Protein AF-A0A5N6V7L6-F1 (afdb_monomer)

Secondary structure (DSSP, 8-state):
----------------------------PPP------S---------------------HHHHHHHHHHHHHHHHHHHHHHHHHHHHHHHHHHHHHHHHHHHHHHHHHHHHS-HHHHHHHHHHHHHHHHHHHHHHHHHHHHHHHHHHHHHHHHHT-SSHHHHHHHHHHHHHHHHHHHHHHHHHHHHHHHHHHHHHHTSSS---HHHHHHHIIIII-B-TTSSB----HHHHHHHHHHHHHTTT----------HHHHHHHHHHHHHHHTTSS--STT---------------------PPP--------

Radius of gyration: 31.48 Å; Cα contacts (8 Å, |Δi|>4): 171; chains: 1; bounding box: 86×73×89 Å

Nearest PDB structures (foldseek):
  8etj-assembly1_b  TM=6.292E-01  e=5.477E+00  Schizosaccharomyces pombe
  7oh3-assembly1_b  TM=4.833E-01  e=2.436E+00  Saccharomyces cerevisiae S288C
  7ohq-assembly1_b  TM=4.813E-01  e=2.322E+00  Saccharomyces cerevisiae S288C
  7jh5-assembly1_A  TM=3.327E-01  e=9.848E-01  synthetic construct
  8e2i-assembly1_F  TM=2.982E-01  e=8.019E+00  Homo sapiens

Organism: Aspergillus tamarii (NCBI:txid41984)

Foldseek 3Di:
DDDDDDDDDDDDDDDDDDDDDDDDDDDDDDDPDDDPDPDDDDDDDDDDDDDDDDDDDPPPPVVQVVVLVVLLVVLLVVLVVVLVVLVLLLVLQVVLQVLLLVLQLVLLVVQDDPVLSVQLSVLLVVLLVVLNVLSVVLSVVLNVLSVVLNVCSVPPPHSVSNVVSVVVSVVVNVVSQVVSLVVNVVSLVVSVVSNVVRPDDQDPVQSQVSCCRNRCAHPSRDHNSDDVVQVVLSVCQVPPVVVDDDDNDDDDHSSVVVVLVVVVVVVVVVNDDRPPPDDDDDDDDDDDDDDDDDDPDDDDDDPPPDDDD

Mean predicted aligned error: 18.09 Å

pLDDT: mean 70.69, std 25.92, range [28.02, 98.69]

Solvent-accessible surface area (backbone atoms only — not comparable to full-atom values): 19608 Å² total; per-residue (Å²): 141,88,79,89,84,87,82,88,89,82,85,88,87,85,86,86,90,78,91,87,85,91,80,88,87,83,79,82,85,80,77,93,83,76,77,84,70,91,76,78,84,84,88,80,84,91,87,90,83,88,84,88,78,97,68,88,76,81,58,69,62,58,58,53,49,52,50,37,52,51,52,42,51,54,50,48,52,50,46,54,48,50,50,50,50,54,49,51,53,51,53,50,25,51,54,40,18,65,52,25,46,55,49,52,45,58,47,33,54,71,76,35,61,63,71,57,21,50,50,50,44,52,47,50,51,58,41,46,56,54,47,51,52,52,51,53,52,50,50,51,53,50,47,53,50,45,54,53,45,47,56,49,43,75,69,45,93,45,57,68,52,38,52,52,53,51,54,53,47,52,53,54,49,51,53,50,50,54,52,49,23,55,52,42,43,54,46,50,50,58,36,47,59,58,49,68,72,39,103,62,82,75,51,72,65,42,49,43,50,44,33,38,40,35,59,13,17,41,92,74,41,47,85,34,92,74,51,74,68,56,51,55,52,55,71,49,49,78,64,64,54,79,78,59,85,82,72,90,76,75,87,57,37,82,72,50,42,57,55,51,48,56,48,49,56,40,28,74,68,72,75,49,84,73,88,80,81,85,77,89,80,90,82,90,81,85,84,81,88,79,88,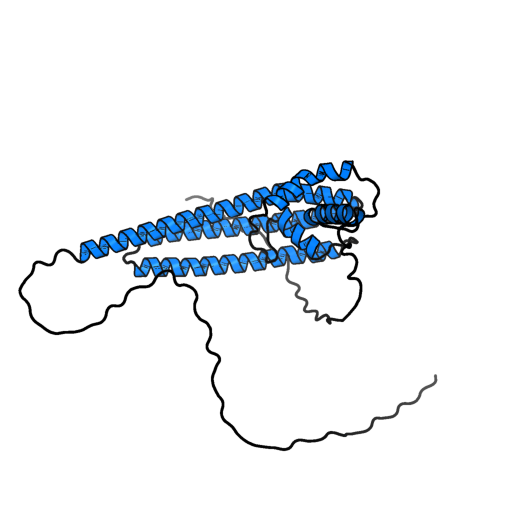76,94,72,85,93,78,86,74,84,83,78,82,85,81,81,76,90,132

Structure (mmCIF, N/CA/C/O backbone):
data_AF-A0A5N6V7L6-F1
#
_entry.id   AF-A0A5N6V7L6-F1
#
loop_
_atom_site.group_PDB
_atom_site.id
_atom_site.type_symbol
_atom_site.label_atom_id
_atom_site.label_alt_id
_atom_site.label_comp_id
_atom_site.label_asym_id
_atom_site.label_entity_id
_atom_site.label_seq_id
_atom_site.pdbx_PDB_ins_code
_atom_site.Cartn_x
_atom_site.Cartn_y
_atom_site.Cartn_z
_atom_site.occupancy
_atom_site.B_iso_or_equiv
_atom_site.auth_seq_id
_atom_site.auth_comp_id
_atom_site.auth_asym_id
_atom_site.auth_atom_id
_atom_site.pdbx_PDB_model_num
ATOM 1 N N . MET A 1 1 ? -44.966 -46.808 26.874 1.00 41.31 1 MET A N 1
ATOM 2 C CA . MET A 1 1 ? -45.734 -47.634 25.922 1.00 41.31 1 MET A CA 1
ATOM 3 C C . MET A 1 1 ? -46.872 -46.798 25.370 1.00 41.31 1 MET A C 1
ATOM 5 O O . MET A 1 1 ? -47.754 -46.461 26.141 1.00 41.31 1 MET A O 1
ATOM 9 N N . LEU A 1 2 ? -46.799 -46.426 24.092 1.00 38.59 2 LEU A N 1
ATOM 10 C CA . LEU A 1 2 ? -47.911 -46.356 23.134 1.00 38.59 2 LEU A CA 1
ATOM 11 C C . LEU A 1 2 ? -47.308 -45.927 21.789 1.00 38.59 2 LEU A C 1
ATOM 13 O O . LEU A 1 2 ? -46.578 -44.945 21.697 1.00 38.59 2 LEU A O 1
ATOM 17 N N . GLN A 1 3 ? -47.517 -46.791 20.806 1.00 35.81 3 GLN A N 1
ATOM 18 C CA . GLN A 1 3 ? -46.938 -46.823 19.467 1.00 35.81 3 GLN A CA 1
ATOM 19 C C . GLN A 1 3 ? -48.024 -46.407 18.455 1.00 35.81 3 GLN A C 1
ATOM 21 O O . GLN A 1 3 ? -49.187 -46.303 18.837 1.00 35.81 3 GLN A O 1
ATOM 26 N N . THR A 1 4 ? -47.641 -46.298 17.174 1.00 39.38 4 THR A N 1
ATOM 27 C CA . THR A 1 4 ? -48.464 -46.163 15.940 1.00 39.38 4 THR A CA 1
ATOM 28 C C . THR A 1 4 ? -49.020 -44.755 15.633 1.00 39.38 4 THR A C 1
ATOM 30 O O . THR A 1 4 ? -49.472 -44.075 16.537 1.00 39.38 4 THR A O 1
ATOM 33 N N . GLN A 1 5 ? -49.005 -44.218 14.400 1.00 37.06 5 GLN A N 1
ATOM 34 C CA . GLN A 1 5 ? -48.876 -44.804 13.052 1.00 37.06 5 GLN A CA 1
ATOM 35 C C . GLN A 1 5 ? -48.532 -43.714 11.994 1.00 37.06 5 GLN A C 1
ATOM 37 O O . GLN A 1 5 ? -48.961 -42.572 12.128 1.00 37.06 5 GLN A O 1
ATOM 42 N N . LEU A 1 6 ? -47.799 -44.095 10.936 1.00 38.88 6 LEU A N 1
ATOM 43 C CA . LEU A 1 6 ? -47.665 -43.397 9.636 1.00 38.88 6 LEU A CA 1
ATOM 44 C C . LEU A 1 6 ? -48.867 -43.717 8.720 1.00 38.88 6 LEU A C 1
ATOM 46 O O . LEU A 1 6 ? -49.462 -44.785 8.879 1.00 38.88 6 LEU A O 1
ATOM 50 N N . PRO A 1 7 ? -49.174 -42.858 7.725 1.00 48.94 7 PRO A N 1
ATOM 51 C CA . PRO A 1 7 ? -49.106 -43.271 6.304 1.00 48.94 7 PRO A CA 1
ATOM 52 C C . PRO A 1 7 ? -48.575 -42.143 5.372 1.00 48.94 7 PRO A C 1
ATOM 54 O O . PRO A 1 7 ? -48.821 -40.969 5.610 1.00 48.94 7 PRO A O 1
ATOM 57 N N . ALA A 1 8 ? -47.636 -42.419 4.456 1.00 34.16 8 ALA A N 1
ATOM 58 C CA . ALA A 1 8 ? -47.786 -42.819 3.038 1.00 34.16 8 ALA A CA 1
ATOM 59 C C . ALA A 1 8 ? -48.090 -41.669 2.037 1.00 34.16 8 ALA A C 1
ATOM 61 O O . ALA A 1 8 ? -49.025 -40.895 2.206 1.00 34.16 8 ALA A O 1
ATOM 62 N N . ALA A 1 9 ? -47.263 -41.593 0.985 1.00 37.19 9 ALA A N 1
ATOM 63 C CA . ALA A 1 9 ? -47.236 -40.585 -0.084 1.00 37.19 9 ALA A CA 1
ATOM 64 C C . ALA A 1 9 ? -48.213 -40.864 -1.249 1.00 37.19 9 ALA A C 1
ATOM 66 O O . ALA A 1 9 ? -48.650 -42.005 -1.412 1.00 37.19 9 ALA A O 1
ATOM 67 N N . PRO A 1 10 ? -48.418 -39.878 -2.150 1.00 38.84 10 PRO A N 1
ATOM 68 C CA . PRO A 1 10 ? -48.760 -40.156 -3.546 1.00 38.84 10 PRO A CA 1
ATOM 69 C C . PRO A 1 10 ? -47.866 -39.426 -4.580 1.00 38.84 10 PRO A C 1
ATOM 71 O O . PRO A 1 10 ? -47.765 -38.206 -4.624 1.00 38.84 10 PRO A O 1
ATOM 74 N N . ILE A 1 11 ? -47.184 -40.244 -5.385 1.00 34.34 11 ILE A N 1
ATOM 75 C CA . ILE A 1 11 ? -47.100 -40.318 -6.862 1.00 34.34 11 ILE A CA 1
ATOM 76 C C . ILE A 1 11 ? -47.523 -39.095 -7.729 1.00 34.34 11 ILE A C 1
ATOM 78 O O . ILE A 1 11 ? -48.675 -38.682 -7.721 1.00 34.34 11 ILE A O 1
ATOM 82 N N . HIS A 1 12 ? -46.563 -38.672 -8.575 1.00 32.84 12 HIS A N 1
ATOM 83 C CA . HIS A 1 12 ? -46.595 -38.040 -9.917 1.00 32.84 12 HIS A CA 1
ATOM 84 C C . HIS A 1 12 ? -47.678 -37.018 -10.326 1.00 32.84 12 HIS A C 1
ATOM 86 O O . HIS A 1 12 ? -48.834 -37.366 -10.534 1.00 32.84 12 HIS A O 1
ATOM 92 N N . ALA A 1 13 ? -47.210 -35.835 -10.755 1.00 31.56 13 ALA A N 1
ATOM 93 C CA . ALA A 1 13 ? -47.684 -35.169 -11.976 1.00 31.56 13 ALA A CA 1
ATOM 94 C C . ALA A 1 13 ? -46.606 -34.205 -12.514 1.00 31.56 13 ALA A C 1
ATOM 96 O O . ALA A 1 13 ? -46.338 -33.166 -11.920 1.00 31.56 13 ALA A O 1
ATOM 97 N N . GLY A 1 14 ? -45.975 -34.559 -13.635 1.00 37.47 14 GLY A N 1
ATOM 98 C CA . GLY A 1 14 ? -45.237 -33.625 -14.491 1.00 37.47 14 GLY A CA 1
ATOM 99 C C . GLY A 1 14 ? -46.005 -33.417 -15.797 1.00 37.47 14 GLY A C 1
ATOM 100 O O . GLY A 1 14 ? -46.764 -34.302 -16.196 1.00 37.47 14 GLY A O 1
ATOM 101 N N . PRO A 1 15 ? -45.847 -32.257 -16.448 1.00 43.78 15 PRO A N 1
ATOM 102 C CA . PRO A 1 15 ? -45.830 -32.221 -17.917 1.00 43.78 15 PRO A CA 1
ATOM 103 C C . PRO A 1 15 ? -44.899 -31.108 -18.471 1.00 43.78 15 PRO A C 1
ATOM 105 O O . PRO A 1 15 ? -44.420 -30.271 -17.709 1.00 43.78 15 PRO A O 1
ATOM 108 N N . PRO A 1 16 ? -44.733 -30.971 -19.798 1.00 41.91 16 PRO A N 1
ATOM 109 C CA . PRO A 1 16 ? -44.295 -31.977 -20.764 1.00 41.91 16 PRO A CA 1
ATOM 110 C C . PRO A 1 16 ? -43.077 -31.487 -21.589 1.00 41.91 16 PRO A C 1
ATOM 112 O O . PRO A 1 16 ? -42.773 -30.298 -21.652 1.00 41.91 16 PRO A O 1
ATOM 115 N N . SER A 1 17 ? -42.412 -32.409 -22.291 1.00 34.53 17 SER A N 1
ATOM 116 C CA . SER A 1 17 ? -41.457 -32.102 -23.367 1.00 34.53 17 SER A CA 1
ATOM 117 C C . SER A 1 17 ? -42.100 -32.313 -24.744 1.00 34.53 17 SER A C 1
ATOM 119 O O . SER A 1 17 ? -42.658 -33.378 -24.994 1.00 34.53 17 SER A O 1
ATOM 121 N N . GLN A 1 18 ? -41.958 -31.328 -25.638 1.00 31.41 18 GLN A N 1
ATOM 122 C CA . GLN A 1 18 ? -41.950 -31.444 -27.110 1.00 31.41 18 GLN A CA 1
ATOM 123 C C . GLN A 1 18 ? -40.897 -30.420 -27.599 1.00 31.41 18 GLN A C 1
ATOM 125 O O . GLN A 1 18 ? -40.970 -29.262 -27.203 1.00 31.41 18 GLN A O 1
ATOM 130 N N . THR A 1 19 ? -39.724 -30.824 -28.111 1.00 30.97 19 THR A N 1
ATOM 131 C CA . THR A 1 19 ? -39.359 -31.064 -29.536 1.00 30.97 19 THR A CA 1
ATOM 132 C C . THR A 1 19 ? -39.815 -29.962 -30.499 1.00 30.97 19 THR A C 1
ATOM 134 O O . THR A 1 19 ? -40.985 -29.619 -30.459 1.00 30.97 19 THR A O 1
ATOM 137 N N . VAL A 1 20 ? -39.061 -29.411 -31.458 1.00 31.16 20 VAL A N 1
ATOM 138 C CA . VAL A 1 20 ? -37.710 -29.565 -32.052 1.00 31.16 20 VAL A CA 1
ATOM 139 C C . VAL A 1 20 ? -37.575 -28.361 -33.031 1.00 31.16 20 VAL A C 1
ATOM 141 O O . VAL A 1 20 ? -38.596 -27.915 -33.539 1.00 31.16 20 VAL A O 1
ATOM 144 N N . GLU A 1 21 ? -36.363 -27.829 -33.258 1.00 29.08 21 GLU A N 1
ATOM 145 C CA . GLU A 1 21 ? -35.797 -27.352 -34.557 1.00 29.08 21 GLU A CA 1
ATOM 146 C C . GLU A 1 21 ? -34.784 -26.188 -34.432 1.00 29.08 21 GLU A C 1
ATOM 148 O O . GLU A 1 21 ? -35.111 -25.023 -34.240 1.00 29.08 21 GLU A O 1
ATOM 153 N N . THR A 1 22 ? -33.510 -26.578 -34.534 1.00 32.53 22 THR A N 1
ATOM 154 C CA . THR A 1 22 ? -32.486 -26.127 -35.496 1.00 32.53 22 THR A CA 1
ATOM 155 C C . THR A 1 22 ? -32.443 -24.657 -35.954 1.00 32.53 22 THR A C 1
ATOM 157 O O . THR A 1 22 ? -33.201 -24.231 -36.817 1.00 32.53 22 THR A O 1
ATOM 160 N N . GLY A 1 23 ? -31.393 -23.941 -35.527 1.00 29.75 23 GLY A N 1
ATOM 161 C CA . GLY A 1 23 ? -30.891 -22.718 -36.169 1.00 29.75 23 GLY A CA 1
ATOM 162 C C . GLY A 1 23 ? -29.498 -22.332 -35.645 1.00 29.75 23 GLY A C 1
ATOM 163 O O . GLY A 1 23 ? -29.327 -22.115 -34.452 1.00 29.75 23 GLY A O 1
ATOM 164 N N . LEU A 1 24 ? -28.498 -22.307 -36.531 1.00 40.50 24 LEU A N 1
ATOM 165 C CA . LEU A 1 24 ? -27.078 -21.988 -36.286 1.00 40.50 24 LEU A CA 1
ATOM 166 C C . LEU A 1 24 ? -26.825 -20.568 -35.706 1.00 40.50 24 LEU A C 1
ATOM 168 O O . LEU A 1 24 ? -27.691 -19.700 -35.812 1.00 40.50 24 LEU A O 1
ATOM 172 N N . PRO A 1 25 ? -25.636 -20.306 -35.112 1.00 41.16 25 PRO A N 1
ATOM 173 C CA . PRO A 1 25 ? -25.397 -19.178 -34.212 1.00 41.16 25 PRO A CA 1
ATOM 174 C C . PRO A 1 25 ? -24.885 -17.923 -34.939 1.00 41.16 25 PRO A C 1
ATOM 176 O O . PRO A 1 25 ? -24.146 -18.049 -35.918 1.00 41.16 25 PRO A O 1
ATOM 179 N N . PRO A 1 26 ? -25.116 -16.713 -34.397 1.00 37.62 26 PRO A N 1
ATOM 180 C CA . PRO A 1 26 ? -24.290 -15.566 -34.724 1.00 37.62 26 PRO A CA 1
ATOM 181 C C . PRO A 1 26 ? -23.380 -15.162 -33.554 1.00 37.62 26 PRO A C 1
ATOM 183 O O . PRO A 1 26 ? -23.816 -14.886 -32.443 1.00 37.62 26 PRO A O 1
ATOM 186 N N . ALA A 1 27 ? -22.092 -15.112 -33.889 1.00 33.97 27 ALA A N 1
ATOM 187 C CA . ALA A 1 27 ? -21.121 -14.087 -33.515 1.00 33.97 27 ALA A CA 1
ATOM 188 C C . ALA A 1 27 ? -20.892 -13.751 -32.023 1.00 33.97 27 ALA A C 1
ATOM 190 O O . ALA A 1 27 ? -21.599 -12.988 -31.373 1.00 33.97 27 ALA A O 1
ATOM 191 N N . LYS A 1 28 ? -19.745 -14.260 -31.569 1.00 36.12 28 LYS A N 1
ATOM 192 C CA . LYS A 1 28 ? -18.857 -13.803 -30.491 1.00 36.12 28 LYS A CA 1
ATOM 193 C C . LYS A 1 28 ? -18.879 -12.268 -30.272 1.00 36.12 28 LYS A C 1
ATOM 195 O O . LYS A 1 28 ? -18.715 -11.536 -31.247 1.00 36.12 28 LYS A O 1
ATOM 200 N N . PRO A 1 29 ? -18.985 -11.771 -29.025 1.00 36.59 29 PRO A N 1
ATOM 201 C CA . PRO A 1 29 ? -18.854 -10.347 -28.734 1.00 36.59 29 PRO A CA 1
ATOM 202 C C . PRO A 1 29 ? -17.400 -9.892 -28.915 1.00 36.59 29 PRO A C 1
ATOM 204 O O . PRO A 1 29 ? -16.478 -10.407 -28.278 1.00 36.59 29 PRO A O 1
ATOM 207 N N . THR A 1 30 ? -17.205 -8.929 -29.811 1.00 36.59 30 THR A N 1
ATOM 208 C CA . THR A 1 30 ? -15.950 -8.205 -30.015 1.00 36.59 30 THR A CA 1
ATOM 209 C C . THR A 1 30 ? -15.683 -7.327 -28.792 1.00 36.59 30 THR A C 1
ATOM 211 O O . THR A 1 30 ? -16.517 -6.505 -28.417 1.00 36.59 30 THR A O 1
ATOM 214 N N . ALA A 1 31 ? -14.534 -7.526 -28.152 1.00 39.12 31 ALA A N 1
ATOM 215 C CA . ALA A 1 31 ? -14.069 -6.701 -27.045 1.00 39.12 31 ALA A CA 1
ATOM 216 C C . ALA A 1 31 ? -13.798 -5.251 -27.503 1.00 39.12 31 ALA A C 1
ATOM 218 O O . ALA A 1 31 ? -13.326 -5.056 -28.626 1.00 39.12 31 ALA A O 1
ATOM 219 N N . PRO A 1 32 ? -14.030 -4.235 -26.653 1.00 36.72 32 PRO A N 1
ATOM 220 C CA . PRO A 1 32 ? -13.445 -2.918 -26.841 1.00 36.72 32 PRO A CA 1
ATOM 221 C C . PRO A 1 32 ? -11.993 -2.965 -26.357 1.00 36.72 32 PRO A C 1
ATOM 223 O O . PRO A 1 32 ? -11.727 -2.887 -25.160 1.00 36.72 32 PRO A O 1
ATOM 226 N N . ASP A 1 33 ? -11.057 -3.119 -27.289 1.00 36.97 33 ASP A N 1
ATOM 227 C CA . ASP A 1 33 ? -9.632 -2.969 -27.008 1.00 36.97 33 ASP A CA 1
ATOM 228 C C . ASP A 1 33 ? -9.180 -1.594 -27.515 1.00 36.97 33 ASP A C 1
ATOM 230 O O . ASP A 1 33 ? -8.947 -1.377 -28.703 1.00 36.97 33 ASP A O 1
ATOM 234 N N . SER A 1 34 ? -9.127 -0.625 -26.605 1.00 47.03 34 SER A N 1
ATOM 235 C CA . SER A 1 34 ? -8.413 0.634 -26.819 1.00 47.03 34 SER A CA 1
ATOM 236 C C . SER A 1 34 ? -7.780 1.085 -25.506 1.00 47.03 34 SER A C 1
ATOM 238 O O . SER A 1 34 ? -8.059 2.166 -24.986 1.00 47.03 34 SER A O 1
ATOM 240 N N . SER A 1 35 ? -6.927 0.228 -24.941 1.00 42.19 35 SER A N 1
ATOM 241 C CA . SER A 1 35 ? -5.896 0.710 -24.029 1.00 42.19 35 SER A CA 1
ATOM 242 C C . SER A 1 35 ? -4.898 1.522 -24.855 1.00 42.19 35 SER A C 1
ATOM 244 O O . SER A 1 35 ? -4.325 1.026 -25.826 1.00 42.19 35 SER A O 1
ATOM 246 N N . HIS A 1 36 ? -4.749 2.799 -24.512 1.00 48.69 36 HIS A N 1
ATOM 247 C CA . HIS A 1 36 ? -3.793 3.714 -25.121 1.00 48.69 36 HIS A CA 1
ATOM 248 C C . HIS A 1 36 ? -2.362 3.166 -24.964 1.00 48.69 36 HIS A C 1
ATOM 250 O O . HIS A 1 36 ? -1.712 3.374 -23.942 1.00 48.69 36 HIS A O 1
ATOM 256 N N . ARG A 1 37 ? -1.858 2.464 -25.987 1.00 50.72 37 ARG A N 1
ATOM 257 C CA . ARG A 1 37 ? -0.427 2.170 -26.141 1.00 50.72 37 ARG A CA 1
ATOM 258 C C . ARG A 1 37 ? 0.309 3.479 -26.407 1.00 50.72 37 ARG A C 1
ATOM 260 O O . ARG A 1 37 ? 0.070 4.125 -27.424 1.00 50.72 37 ARG A O 1
ATOM 267 N N . PHE A 1 38 ? 1.215 3.843 -25.504 1.00 56.75 38 PHE A N 1
ATOM 268 C CA . PHE A 1 38 ? 2.057 5.039 -25.614 1.00 56.75 38 PHE A CA 1
ATOM 269 C C . PHE A 1 38 ? 3.209 4.907 -26.621 1.00 56.75 38 PHE A C 1
ATOM 271 O O . PHE A 1 38 ? 3.822 5.908 -26.971 1.00 56.75 38 PHE A O 1
ATOM 278 N N . TYR A 1 39 ? 3.471 3.705 -27.135 1.00 48.69 39 TYR A N 1
ATOM 279 C CA . TYR A 1 39 ? 4.519 3.463 -28.121 1.00 48.69 39 TYR A CA 1
ATOM 280 C C . TYR A 1 39 ? 3.893 2.907 -29.400 1.00 48.69 39 TYR A C 1
ATOM 282 O O . TYR A 1 39 ? 3.405 1.775 -29.431 1.00 48.69 39 TYR A O 1
ATOM 290 N N . ARG A 1 40 ? 3.858 3.736 -30.448 1.00 45.72 40 ARG A N 1
ATOM 291 C CA . ARG A 1 40 ? 3.423 3.357 -31.796 1.00 45.72 40 ARG A CA 1
ATOM 292 C C . ARG A 1 40 ? 4.624 3.479 -32.731 1.00 45.72 40 ARG A C 1
ATOM 294 O O . ARG A 1 40 ? 5.025 4.595 -33.044 1.00 45.72 40 ARG A O 1
ATOM 301 N N . SER A 1 41 ? 5.168 2.350 -33.177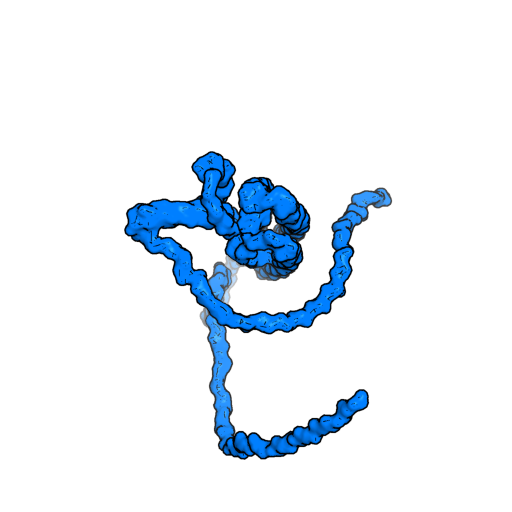 1.00 39.03 41 SER A N 1
ATOM 302 C CA . SER A 1 41 ? 6.114 2.326 -34.297 1.00 39.03 41 SER A CA 1
ATOM 303 C C . SER A 1 41 ? 5.373 2.606 -35.603 1.00 39.03 41 SER A C 1
ATOM 305 O O . SER A 1 41 ? 4.244 2.153 -35.807 1.00 39.03 41 SER A O 1
ATOM 307 N N . ILE A 1 42 ? 5.992 3.412 -36.459 1.00 50.84 42 ILE A N 1
ATOM 308 C CA . ILE A 1 42 ? 5.436 3.868 -37.729 1.00 50.84 42 ILE A CA 1
ATOM 309 C C . ILE A 1 42 ? 5.915 2.894 -38.813 1.00 50.84 42 ILE A C 1
ATOM 311 O O . ILE A 1 42 ? 7.048 2.998 -39.267 1.00 50.84 42 ILE A O 1
ATOM 315 N N . ASP A 1 43 ? 5.067 1.958 -39.239 1.00 45.47 43 ASP A N 1
ATOM 316 C CA . ASP A 1 43 ? 5.326 1.169 -40.450 1.00 45.47 43 ASP A CA 1
ATOM 317 C C . ASP A 1 43 ? 5.021 2.021 -41.689 1.00 45.47 43 ASP A C 1
ATOM 319 O O . ASP A 1 43 ? 3.894 2.494 -41.870 1.00 45.47 43 ASP A O 1
ATOM 323 N N . SER A 1 44 ? 6.022 2.212 -42.553 1.00 47.16 44 SER A N 1
ATOM 324 C CA . SER A 1 44 ? 5.873 2.862 -43.860 1.00 47.16 44 SER A CA 1
ATOM 325 C C . SER A 1 44 ? 6.112 1.867 -44.999 1.00 47.16 44 SER A C 1
ATOM 327 O O . SER A 1 44 ? 7.024 1.046 -44.975 1.00 47.16 44 SER A O 1
ATOM 329 N N . VAL A 1 45 ? 5.215 1.938 -45.978 1.00 39.62 45 VAL A N 1
ATOM 330 C CA . VAL A 1 45 ? 4.895 0.955 -47.021 1.00 39.62 45 VAL A CA 1
ATOM 331 C C . VAL A 1 45 ? 5.903 0.954 -48.185 1.00 39.62 45 VAL A C 1
ATOM 333 O O . VAL A 1 45 ? 6.355 2.004 -48.629 1.00 39.62 45 VAL A O 1
ATOM 336 N N . SER A 1 46 ? 6.184 -0.235 -48.735 1.00 42.34 46 SER A N 1
ATOM 337 C CA . SER A 1 46 ? 6.952 -0.473 -49.974 1.00 42.34 46 SER A CA 1
ATOM 338 C C . SER A 1 46 ? 6.304 0.102 -51.245 1.00 42.34 46 SER A C 1
ATOM 340 O O . SER A 1 46 ? 5.130 -0.186 -51.480 1.00 42.34 46 SER A O 1
ATOM 342 N N . ARG A 1 47 ? 7.095 0.723 -52.148 1.00 37.47 47 ARG A N 1
ATOM 343 C CA . ARG A 1 47 ? 7.111 0.399 -53.601 1.00 37.47 47 ARG A CA 1
ATOM 344 C C . ARG A 1 47 ? 8.249 1.077 -54.403 1.00 37.47 47 ARG A C 1
ATOM 346 O O . ARG A 1 47 ? 8.386 2.291 -54.331 1.00 37.47 47 ARG A O 1
ATOM 353 N N . ALA A 1 48 ? 8.865 0.271 -55.285 1.00 36.56 48 ALA A N 1
ATOM 354 C CA . ALA A 1 48 ? 9.412 0.551 -56.634 1.00 36.56 48 ALA A CA 1
ATOM 355 C C . ALA A 1 48 ? 10.933 0.344 -56.864 1.00 36.56 48 ALA A C 1
ATOM 357 O O . ALA A 1 48 ? 11.773 0.806 -56.104 1.00 36.56 48 ALA A O 1
ATOM 358 N N . ASP A 1 49 ? 11.217 -0.379 -57.956 1.00 39.31 49 ASP A N 1
ATOM 359 C CA . ASP A 1 49 ? 12.486 -0.934 -58.455 1.00 39.31 49 ASP A CA 1
ATOM 360 C C . ASP A 1 49 ? 13.453 0.066 -59.143 1.00 39.31 49 ASP A C 1
ATOM 362 O O . ASP A 1 49 ? 13.027 0.792 -60.038 1.00 39.31 49 ASP A O 1
ATOM 366 N N . SER A 1 50 ? 14.761 -0.097 -58.831 1.00 38.31 50 SER A N 1
ATOM 367 C CA . SER A 1 50 ? 16.011 0.028 -59.652 1.00 38.31 50 SER A CA 1
ATOM 368 C C . SER A 1 50 ? 16.472 1.382 -60.264 1.00 38.31 50 SER A C 1
ATOM 370 O O . SER A 1 50 ? 15.623 2.187 -60.630 1.00 38.31 50 SER A O 1
ATOM 372 N N . PRO A 1 51 ? 17.784 1.602 -60.596 1.00 50.12 51 PRO A N 1
ATOM 373 C CA . PRO A 1 51 ? 19.070 1.059 -60.095 1.00 50.12 51 PRO A CA 1
ATOM 374 C C . PRO A 1 51 ? 20.151 2.141 -59.730 1.00 50.12 51 PRO A C 1
ATOM 376 O O . PRO A 1 51 ? 20.013 3.318 -60.038 1.00 50.12 51 PRO A O 1
ATOM 379 N N . SER A 1 52 ? 21.242 1.686 -59.088 1.00 44.81 52 SER A N 1
ATOM 380 C CA . SER A 1 52 ? 22.428 2.386 -58.508 1.00 44.81 52 SER A CA 1
ATOM 381 C C . SER A 1 52 ? 23.142 3.463 -59.365 1.00 44.81 52 SER A C 1
ATOM 383 O O . SER A 1 52 ? 23.211 3.323 -60.589 1.00 44.81 52 SER A O 1
ATOM 385 N N . PRO A 1 53 ? 23.759 4.486 -58.727 1.00 46.66 53 PRO A N 1
ATOM 386 C CA . PRO A 1 53 ? 25.228 4.490 -58.624 1.00 46.66 53 PRO A CA 1
ATOM 387 C C . PRO A 1 53 ? 25.759 4.917 -57.239 1.00 46.66 53 PRO A C 1
ATOM 389 O O . PRO A 1 53 ? 25.386 5.959 -56.716 1.00 46.66 53 PRO A O 1
ATOM 392 N N . GLU A 1 54 ? 26.658 4.094 -56.692 1.00 50.25 54 GLU A N 1
ATOM 393 C CA . GLU A 1 54 ? 27.707 4.384 -55.695 1.00 50.25 54 GLU A CA 1
ATOM 394 C C . GLU A 1 54 ? 27.636 5.760 -55.003 1.00 50.25 54 GLU A C 1
ATOM 396 O O . GLU A 1 54 ? 28.345 6.701 -55.358 1.00 50.25 54 GLU A O 1
ATOM 401 N N . GLU A 1 55 ? 26.816 5.847 -53.956 1.00 41.84 55 GLU A N 1
ATOM 402 C CA . GLU A 1 55 ? 26.818 6.959 -53.011 1.00 41.84 55 GLU A CA 1
ATOM 403 C C . GLU A 1 55 ? 27.340 6.427 -51.672 1.00 41.84 55 GLU A C 1
ATOM 405 O O . GLU A 1 55 ? 26.855 5.425 -51.144 1.00 41.84 55 GLU A O 1
ATOM 410 N N . LEU A 1 56 ? 28.407 7.048 -51.169 1.00 49.78 56 LEU A N 1
ATOM 411 C CA . LEU A 1 56 ? 29.016 6.751 -49.876 1.00 49.78 56 LEU A CA 1
ATOM 412 C C . LEU A 1 56 ? 27.954 6.919 -48.782 1.00 49.78 56 LEU A C 1
ATOM 414 O O . LEU A 1 56 ? 27.688 8.039 -48.360 1.00 49.78 56 LEU A O 1
ATOM 418 N N . VAL A 1 57 ? 27.339 5.812 -48.359 1.00 50.88 57 VAL A N 1
ATOM 419 C CA . VAL A 1 57 ? 26.325 5.776 -47.297 1.00 50.88 57 VAL A CA 1
ATOM 420 C C . VAL A 1 57 ? 26.957 6.309 -46.007 1.00 50.88 57 VAL A C 1
ATOM 422 O O . VAL A 1 57 ? 27.847 5.648 -45.461 1.00 50.88 57 VAL A O 1
ATOM 425 N N . PRO A 1 58 ? 26.527 7.470 -45.486 1.00 46.91 58 PRO A N 1
ATOM 426 C CA . PRO A 1 58 ? 26.845 7.837 -44.124 1.00 46.91 58 PRO A CA 1
ATOM 427 C C . PRO A 1 58 ? 25.994 6.954 -43.203 1.00 46.91 58 PRO A C 1
ATOM 429 O O . PRO A 1 58 ? 24.770 7.002 -43.217 1.00 46.91 58 PRO A O 1
ATOM 432 N N . THR A 1 59 ? 26.676 6.056 -42.499 1.00 53.50 59 THR A N 1
ATOM 433 C CA . THR A 1 59 ? 26.376 5.606 -41.132 1.00 53.50 59 THR A CA 1
ATOM 434 C C . THR A 1 59 ? 24.901 5.525 -40.687 1.00 53.50 59 THR A C 1
ATOM 436 O O . THR A 1 59 ? 24.496 6.149 -39.713 1.00 53.50 59 THR A O 1
ATOM 439 N N . ASN A 1 60 ? 24.126 4.597 -41.267 1.00 59.41 60 ASN A N 1
ATOM 440 C CA . ASN A 1 60 ? 22.897 4.080 -40.622 1.00 59.41 60 ASN A CA 1
ATOM 441 C C . ASN A 1 60 ? 23.172 3.507 -39.209 1.00 59.41 60 ASN A C 1
ATOM 443 O O . ASN A 1 60 ? 22.276 3.414 -38.372 1.00 59.41 60 ASN A O 1
ATOM 447 N N . GLU A 1 61 ? 24.420 3.110 -38.939 1.00 61.62 61 GLU A N 1
ATOM 448 C CA . GLU A 1 61 ? 24.869 2.629 -37.631 1.00 61.62 61 GLU A CA 1
ATOM 449 C C . GLU A 1 61 ? 24.907 3.744 -36.574 1.00 61.62 61 GLU A C 1
ATOM 451 O O . GLU A 1 61 ? 24.559 3.476 -35.427 1.00 61.62 61 GLU A O 1
ATOM 456 N N . ASP A 1 62 ? 25.244 4.987 -36.943 1.00 68.50 62 ASP A N 1
ATOM 457 C CA . ASP A 1 62 ? 25.296 6.112 -35.995 1.00 68.50 62 ASP A CA 1
ATOM 458 C C . ASP A 1 62 ? 23.884 6.543 -35.570 1.00 68.50 62 ASP A C 1
ATOM 460 O O . ASP A 1 62 ? 23.640 6.786 -34.388 1.00 68.50 62 ASP A O 1
ATOM 464 N N . GLU A 1 63 ? 22.928 6.579 -36.507 1.00 71.94 63 GLU A N 1
ATOM 465 C CA . GLU A 1 63 ? 21.520 6.872 -36.195 1.00 71.94 63 GLU A CA 1
ATOM 466 C C . GLU A 1 63 ? 20.882 5.758 -35.353 1.00 71.94 63 GLU A C 1
ATOM 468 O O . GLU A 1 63 ? 20.191 6.037 -34.369 1.00 71.94 63 GLU A O 1
ATOM 473 N N . SER A 1 64 ? 21.158 4.489 -35.677 1.00 72.62 64 SER A N 1
ATOM 474 C CA . SER A 1 64 ? 20.670 3.353 -34.887 1.00 72.62 64 SER A CA 1
ATOM 475 C C . SER A 1 64 ? 21.277 3.325 -33.482 1.00 72.62 64 SER A C 1
ATOM 477 O O . SER A 1 64 ? 20.562 3.033 -32.523 1.00 72.62 64 SER A O 1
ATOM 479 N N . GLN A 1 65 ? 22.566 3.643 -33.329 1.00 74.31 65 GLN A N 1
ATOM 480 C CA . GLN A 1 65 ? 23.210 3.730 -32.016 1.00 74.31 65 GLN A CA 1
ATOM 481 C C . GLN A 1 65 ? 22.679 4.904 -31.191 1.00 74.31 65 GLN A C 1
ATOM 483 O O . GLN A 1 65 ? 22.405 4.724 -30.004 1.00 74.31 65 GLN A O 1
ATOM 488 N N . ALA A 1 66 ? 22.467 6.072 -31.806 1.00 78.88 66 ALA A N 1
ATOM 489 C CA . ALA A 1 66 ? 21.862 7.225 -31.140 1.00 78.88 66 ALA A CA 1
ATOM 490 C C . ALA A 1 66 ? 20.434 6.923 -30.648 1.00 78.88 66 ALA A C 1
ATOM 492 O O . ALA A 1 66 ? 20.081 7.269 -29.520 1.00 78.88 66 ALA A O 1
ATOM 493 N N . SER A 1 67 ? 19.644 6.202 -31.447 1.00 87.25 67 SER A N 1
ATOM 494 C CA . SER A 1 67 ? 18.292 5.774 -31.072 1.00 87.25 67 SER A CA 1
ATOM 495 C C . SER A 1 67 ? 18.301 4.804 -29.873 1.00 87.25 67 SER A C 1
ATOM 497 O O . SER A 1 67 ? 17.550 4.991 -28.904 1.00 87.25 67 SER A O 1
ATOM 499 N N . ILE A 1 68 ? 19.227 3.831 -29.857 1.00 91.81 68 ILE A N 1
ATOM 500 C CA . ILE A 1 68 ? 19.396 2.895 -28.729 1.00 91.81 68 ILE A CA 1
ATOM 501 C C . ILE A 1 68 ? 19.814 3.640 -27.454 1.00 91.81 68 ILE A C 1
ATOM 503 O O . ILE A 1 68 ? 19.286 3.366 -26.372 1.00 91.81 68 ILE A O 1
ATOM 507 N N . GLU A 1 69 ? 20.760 4.577 -27.561 1.00 92.06 69 GLU A N 1
ATOM 508 C CA . GLU A 1 69 ? 21.233 5.415 -26.452 1.00 92.06 69 GLU A CA 1
ATOM 509 C C . GLU A 1 69 ? 20.095 6.227 -25.821 1.00 92.06 69 GLU A C 1
ATOM 511 O O . GLU A 1 69 ? 19.964 6.268 -24.591 1.00 92.06 69 GLU A O 1
ATOM 516 N N . ASP A 1 70 ? 19.246 6.842 -26.645 1.00 93.00 70 ASP A N 1
ATOM 517 C CA . ASP A 1 70 ? 18.109 7.632 -26.175 1.00 93.00 70 ASP A CA 1
ATOM 518 C C . ASP A 1 70 ? 17.029 6.750 -25.534 1.00 93.00 70 ASP A C 1
ATOM 520 O O . ASP A 1 70 ? 16.543 7.068 -24.441 1.00 93.00 70 ASP A O 1
ATOM 524 N N . THR A 1 71 ? 16.724 5.592 -26.131 1.00 93.94 71 THR A N 1
ATOM 525 C CA . THR A 1 71 ? 15.813 4.592 -25.547 1.00 93.94 71 THR A CA 1
ATOM 526 C C . THR A 1 71 ? 16.321 4.111 -24.187 1.00 93.94 71 THR A C 1
ATOM 528 O O . THR A 1 71 ? 15.571 4.085 -23.206 1.00 93.94 71 THR A O 1
ATOM 531 N N . ARG A 1 72 ? 17.619 3.804 -24.083 1.00 96.31 72 ARG A N 1
ATOM 532 C CA . ARG A 1 72 ? 18.276 3.410 -22.830 1.00 96.31 72 ARG A CA 1
ATOM 533 C C . ARG A 1 72 ? 18.184 4.515 -21.783 1.00 96.31 72 ARG A C 1
ATOM 535 O O . ARG A 1 72 ? 17.827 4.242 -20.637 1.00 96.31 72 ARG A O 1
ATOM 542 N N . ARG A 1 73 ? 18.463 5.766 -22.157 1.00 96.12 73 ARG A N 1
ATOM 543 C CA . ARG A 1 73 ? 18.380 6.918 -21.247 1.00 96.12 73 ARG A CA 1
ATOM 544 C C . ARG A 1 73 ? 16.955 7.113 -20.722 1.00 96.12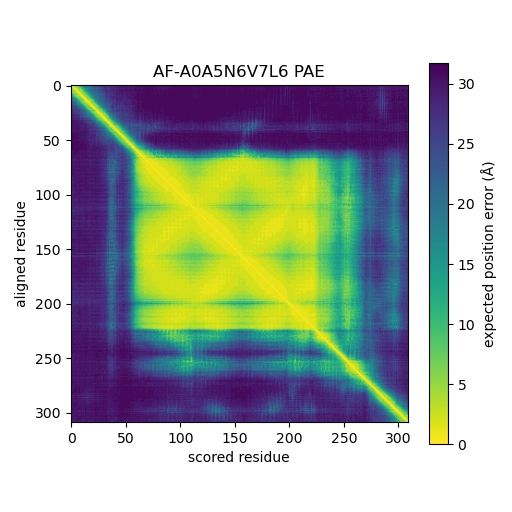 73 ARG A C 1
ATOM 546 O O . ARG A 1 73 ? 16.776 7.306 -19.519 1.00 96.12 73 ARG A O 1
ATOM 553 N N . GLY A 1 74 ? 15.950 7.010 -21.593 1.00 95.75 74 GLY A N 1
ATOM 554 C CA . GLY A 1 74 ? 14.535 7.096 -21.221 1.00 95.75 74 GLY A CA 1
ATOM 555 C C . GLY A 1 74 ? 14.091 5.966 -20.286 1.00 95.75 74 GLY A C 1
ATOM 556 O O . GLY A 1 74 ? 13.417 6.215 -19.280 1.00 95.75 74 GLY A O 1
ATOM 557 N N . ALA A 1 75 ? 14.523 4.736 -20.564 1.00 96.69 75 ALA A N 1
ATOM 558 C CA . ALA A 1 75 ? 14.257 3.576 -19.719 1.00 96.69 75 ALA A CA 1
ATOM 559 C C . ALA A 1 75 ? 14.884 3.734 -18.324 1.00 96.69 75 ALA A C 1
ATOM 561 O O . ALA A 1 75 ? 14.186 3.604 -17.320 1.00 96.69 75 ALA A O 1
ATOM 562 N N . LEU A 1 76 ? 16.166 4.104 -18.242 1.00 97.12 76 LEU A N 1
ATOM 563 C CA . LEU A 1 76 ? 16.858 4.332 -16.967 1.00 97.12 76 LEU A CA 1
ATOM 564 C C . LEU A 1 76 ? 16.220 5.463 -16.150 1.00 97.12 76 LEU A C 1
ATOM 566 O O . LEU A 1 76 ? 16.043 5.324 -14.940 1.00 97.12 76 LEU A O 1
ATOM 570 N N . HIS A 1 77 ? 15.810 6.556 -16.799 1.00 97.25 77 HIS A N 1
ATOM 571 C CA . HIS A 1 77 ? 15.070 7.627 -16.131 1.00 97.25 77 HIS A CA 1
ATOM 572 C C . HIS A 1 77 ? 13.738 7.122 -15.552 1.00 97.25 77 HIS A C 1
ATOM 574 O O . HIS A 1 77 ? 13.395 7.425 -14.410 1.00 97.25 77 HIS A O 1
ATOM 580 N N . THR A 1 78 ? 13.004 6.307 -16.311 1.00 95.81 78 THR A N 1
ATOM 581 C CA . THR A 1 78 ? 11.742 5.706 -15.852 1.00 95.81 78 THR A CA 1
ATOM 582 C C . THR A 1 78 ? 11.962 4.783 -14.653 1.00 95.81 78 THR A C 1
ATOM 584 O O . THR A 1 78 ? 11.223 4.865 -13.674 1.00 95.81 78 THR A O 1
ATOM 587 N N . LEU A 1 79 ? 13.011 3.958 -14.674 1.00 96.62 79 LEU A N 1
ATOM 588 C CA . LEU A 1 79 ? 13.367 3.083 -13.554 1.00 96.62 79 LEU A CA 1
ATOM 589 C C . LEU A 1 79 ? 13.707 3.891 -12.292 1.00 96.62 79 LEU A C 1
ATOM 591 O O . LEU A 1 79 ? 13.179 3.591 -11.217 1.00 96.62 79 LEU A O 1
ATOM 595 N N . ALA A 1 80 ? 14.467 4.981 -12.426 1.00 96.19 80 ALA A N 1
ATOM 596 C CA . ALA A 1 80 ? 14.758 5.895 -11.321 1.00 96.19 80 ALA A CA 1
ATOM 597 C C . ALA A 1 80 ? 13.483 6.542 -10.737 1.00 96.19 80 ALA A C 1
ATOM 599 O O . ALA A 1 80 ? 13.330 6.654 -9.512 1.00 96.19 80 ALA A O 1
ATOM 600 N N . LEU A 1 81 ? 12.523 6.916 -11.592 1.00 95.50 81 LEU A N 1
ATOM 601 C CA . LEU A 1 81 ? 11.207 7.382 -11.147 1.00 95.50 81 LEU A CA 1
ATOM 602 C C . LEU A 1 81 ? 10.447 6.284 -10.396 1.00 95.50 81 LEU A C 1
ATOM 604 O O . LEU A 1 81 ? 9.890 6.557 -9.333 1.00 95.50 81 LEU A O 1
ATOM 608 N N . CYS A 1 82 ? 10.458 5.039 -10.880 1.00 94.62 82 CYS A N 1
ATOM 609 C CA . CYS A 1 82 ? 9.833 3.917 -10.180 1.00 94.62 82 CYS A CA 1
ATOM 610 C C . CYS A 1 82 ? 10.423 3.718 -8.776 1.00 94.62 82 CYS A C 1
ATOM 612 O O . CYS A 1 82 ? 9.660 3.562 -7.820 1.00 94.62 82 CYS A O 1
ATOM 614 N N . GLN A 1 83 ? 11.752 3.774 -8.618 1.00 95.31 83 GLN A N 1
ATOM 615 C CA . GLN A 1 83 ? 12.391 3.699 -7.295 1.00 95.31 83 GLN A CA 1
ATOM 616 C C . GLN A 1 83 ? 11.925 4.828 -6.368 1.00 95.31 83 GLN A C 1
ATOM 618 O O . GLN A 1 83 ? 11.611 4.592 -5.196 1.00 95.31 83 GLN A O 1
ATOM 623 N N . SER A 1 84 ? 11.848 6.047 -6.904 1.00 95.62 84 SER A N 1
ATOM 624 C CA . SER A 1 84 ? 11.382 7.220 -6.164 1.00 95.62 84 SER A CA 1
ATOM 625 C C . SER A 1 84 ? 9.933 7.041 -5.710 1.00 95.62 84 SER A C 1
ATOM 627 O O . SER A 1 84 ? 9.633 7.216 -4.533 1.00 95.62 84 SER A O 1
ATOM 629 N N . VAL A 1 85 ? 9.047 6.584 -6.602 1.00 94.38 85 VAL A N 1
ATOM 630 C CA . VAL A 1 85 ? 7.634 6.317 -6.293 1.00 94.38 85 VAL A CA 1
ATOM 631 C C . VAL A 1 85 ? 7.483 5.240 -5.217 1.00 94.38 85 VAL A C 1
ATOM 633 O O . VAL A 1 85 ? 6.725 5.448 -4.271 1.00 94.38 85 VAL A O 1
ATOM 636 N N . ILE A 1 86 ? 8.210 4.119 -5.307 1.00 94.31 86 ILE A N 1
ATOM 637 C CA . ILE A 1 86 ? 8.175 3.060 -4.279 1.00 94.31 86 ILE A CA 1
ATOM 638 C C . ILE A 1 86 ? 8.559 3.640 -2.912 1.00 94.31 86 ILE A C 1
ATOM 640 O O . ILE A 1 86 ? 7.844 3.439 -1.927 1.00 94.31 86 ILE A O 1
ATOM 644 N N . THR A 1 87 ? 9.644 4.418 -2.871 1.00 95.12 87 THR A N 1
ATOM 645 C CA . THR A 1 87 ? 10.140 5.056 -1.646 1.00 95.12 87 THR A CA 1
ATOM 646 C C . THR A 1 87 ? 9.112 6.028 -1.070 1.00 95.12 87 THR A C 1
ATOM 648 O O . THR A 1 87 ? 8.775 5.953 0.112 1.00 95.12 87 THR A O 1
ATOM 651 N N . THR A 1 88 ? 8.573 6.928 -1.895 1.00 94.06 88 THR A N 1
ATOM 652 C CA . THR A 1 88 ? 7.592 7.934 -1.470 1.00 94.06 88 THR A CA 1
ATOM 653 C C . THR A 1 88 ? 6.304 7.295 -0.961 1.00 94.06 88 THR A C 1
ATOM 655 O O . THR A 1 88 ? 5.761 7.754 0.047 1.00 94.06 88 THR A O 1
ATOM 658 N N . LEU A 1 89 ? 5.826 6.226 -1.604 1.00 93.88 89 LEU A N 1
ATOM 659 C CA . LEU A 1 89 ? 4.636 5.500 -1.159 1.00 93.88 89 LEU A CA 1
ATOM 660 C C . LEU A 1 89 ? 4.855 4.845 0.209 1.00 93.88 89 LEU A C 1
ATOM 662 O O . LEU A 1 89 ? 4.004 4.982 1.088 1.00 93.88 89 LEU A O 1
ATOM 666 N N . GLU A 1 90 ? 5.999 4.194 0.434 1.00 95.56 90 GLU A N 1
ATOM 667 C CA . GLU A 1 90 ? 6.308 3.596 1.739 1.00 95.56 90 GLU A CA 1
ATOM 668 C C . GLU A 1 90 ? 6.503 4.633 2.841 1.00 95.56 90 GLU A C 1
ATOM 670 O O . GLU A 1 90 ? 5.958 4.475 3.934 1.00 95.56 90 GLU A O 1
ATOM 675 N N . LEU A 1 91 ? 7.237 5.714 2.570 1.00 93.69 91 LEU A N 1
ATOM 676 C CA . LEU A 1 91 ? 7.440 6.782 3.550 1.00 93.69 91 LEU A CA 1
ATOM 677 C C . LEU A 1 91 ? 6.114 7.434 3.941 1.00 93.69 91 LEU A C 1
ATOM 679 O O . LEU A 1 91 ? 5.857 7.643 5.129 1.00 93.69 91 LEU A O 1
ATOM 683 N N . THR A 1 92 ? 5.253 7.704 2.958 1.00 91.56 92 THR A N 1
ATOM 684 C CA . THR A 1 92 ? 3.908 8.240 3.197 1.00 91.56 92 THR A CA 1
ATOM 685 C C . THR A 1 92 ? 3.079 7.265 4.027 1.00 91.56 92 THR A C 1
ATOM 687 O O . THR A 1 92 ? 2.529 7.661 5.055 1.00 91.56 92 THR A O 1
ATOM 690 N N . ARG A 1 93 ? 3.052 5.977 3.654 1.00 94.69 93 ARG A N 1
ATOM 691 C CA . ARG A 1 93 ? 2.328 4.933 4.394 1.00 94.69 93 ARG A CA 1
ATOM 692 C C . ARG A 1 93 ? 2.771 4.867 5.855 1.00 94.69 93 ARG A C 1
ATOM 694 O O . ARG A 1 93 ? 1.930 4.905 6.749 1.00 94.69 93 ARG A O 1
ATOM 701 N N . LEU A 1 94 ? 4.081 4.805 6.102 1.00 94.19 94 LEU A N 1
ATOM 702 C CA . LEU A 1 94 ? 4.656 4.718 7.447 1.00 94.19 94 LEU A CA 1
ATOM 703 C C . LEU A 1 94 ? 4.368 5.969 8.280 1.00 94.19 94 LEU A C 1
ATOM 705 O O . LEU A 1 94 ? 3.990 5.854 9.446 1.00 94.19 94 LEU A O 1
ATOM 709 N N . ARG A 1 95 ? 4.519 7.163 7.692 1.00 91.81 95 ARG A N 1
ATOM 710 C CA . ARG A 1 95 ? 4.200 8.432 8.359 1.00 91.81 95 ARG A CA 1
ATOM 711 C C . ARG A 1 95 ? 2.738 8.460 8.791 1.00 91.81 95 ARG A C 1
ATOM 713 O O . ARG A 1 95 ? 2.459 8.730 9.957 1.00 91.81 95 ARG A O 1
ATOM 720 N N . LYS A 1 96 ? 1.827 8.172 7.861 1.00 89.12 96 LYS A N 1
ATOM 721 C CA . LYS A 1 96 ? 0.388 8.156 8.123 1.00 89.12 96 LYS A CA 1
ATOM 722 C C . LYS A 1 96 ? 0.030 7.136 9.184 1.00 89.12 96 LYS A C 1
ATOM 724 O O . LYS A 1 96 ? -0.610 7.485 10.163 1.00 89.12 96 LYS A O 1
ATOM 729 N N . SER A 1 97 ? 0.521 5.912 9.033 1.00 93.06 97 SER A N 1
ATOM 730 C CA . SER A 1 97 ? 0.242 4.838 9.974 1.00 93.06 97 SER A CA 1
ATOM 731 C C . SER A 1 97 ? 0.697 5.168 11.395 1.00 93.06 97 SER A C 1
ATOM 733 O O . SER A 1 97 ? -0.063 4.992 12.351 1.00 93.06 97 SER A O 1
ATOM 735 N N . ARG A 1 98 ? 1.908 5.729 11.531 1.00 91.75 98 ARG A N 1
ATOM 736 C CA . ARG A 1 98 ? 2.460 6.152 12.821 1.00 91.75 98 ARG A CA 1
ATOM 737 C C . ARG A 1 98 ? 1.558 7.160 13.517 1.00 91.75 98 ARG A C 1
ATOM 739 O O . ARG A 1 98 ? 1.404 7.056 14.724 1.00 91.75 98 ARG A O 1
ATOM 746 N N . THR A 1 99 ? 1.000 8.129 12.803 1.00 88.69 99 THR A N 1
ATOM 747 C CA . THR A 1 99 ? 0.122 9.132 13.417 1.00 88.69 99 THR A CA 1
ATOM 748 C C . THR A 1 99 ? -1.295 8.587 13.616 1.00 88.69 99 THR A C 1
ATOM 750 O O . THR A 1 99 ? -1.861 8.707 14.703 1.00 88.69 99 THR A O 1
ATOM 753 N N . GLY A 1 100 ? -1.843 7.920 12.602 1.00 89.69 100 GLY A N 1
ATOM 754 C CA . GLY A 1 100 ? -3.208 7.414 12.588 1.00 89.69 100 GLY A CA 1
ATOM 755 C C . GLY A 1 100 ? -3.487 6.411 13.699 1.00 89.69 100 GLY A C 1
ATOM 756 O O . GLY A 1 100 ? -4.537 6.495 1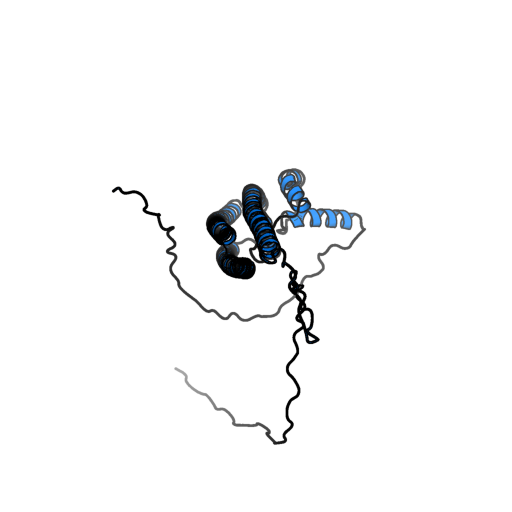4.331 1.00 89.69 100 GLY A O 1
ATOM 757 N N . ILE A 1 101 ? -2.541 5.524 14.040 1.00 92.81 101 ILE A N 1
ATOM 758 C CA . ILE A 1 101 ? -2.741 4.604 15.170 1.00 92.81 101 ILE A CA 1
ATOM 759 C C . ILE A 1 101 ? -3.006 5.353 16.483 1.00 92.81 101 ILE A C 1
ATOM 761 O O . ILE A 1 101 ? -3.885 4.952 17.242 1.00 92.81 101 ILE A O 1
ATOM 765 N N . PHE A 1 102 ? -2.319 6.469 16.747 1.00 90.50 102 PHE A N 1
ATOM 766 C CA . PHE A 1 102 ? -2.546 7.244 17.969 1.00 90.50 102 PHE A CA 1
ATOM 767 C C . PHE A 1 102 ? -3.920 7.914 17.975 1.00 90.50 102 PHE A C 1
ATOM 769 O O . PHE A 1 102 ? -4.604 7.879 18.999 1.00 90.50 102 PHE A O 1
ATOM 776 N N . TYR A 1 103 ? -4.351 8.472 16.841 1.00 87.69 103 TYR A N 1
ATOM 777 C CA . TYR A 1 103 ? -5.677 9.083 16.720 1.00 87.69 103 TYR A CA 1
ATOM 778 C C . TYR A 1 103 ? -6.795 8.060 16.909 1.00 87.69 103 TYR A C 1
ATOM 780 O O . TYR A 1 103 ? -7.731 8.304 17.670 1.00 87.69 103 TYR A O 1
ATOM 788 N N . TRP A 1 104 ? -6.661 6.880 16.308 1.00 90.69 104 TRP A N 1
ATOM 789 C CA . TRP A 1 104 ? -7.652 5.813 16.420 1.00 90.69 104 TRP A CA 1
ATOM 790 C C . TRP A 1 104 ? -7.717 5.189 17.817 1.00 90.69 104 TRP A C 1
ATOM 792 O O . TRP A 1 104 ? -8.809 4.914 18.317 1.00 90.69 104 TRP A O 1
ATOM 802 N N . LEU A 1 105 ? -6.579 5.036 18.502 1.00 91.00 105 LEU A N 1
ATOM 803 C CA . LEU A 1 105 ? -6.570 4.623 19.909 1.00 91.00 105 LEU A CA 1
ATOM 804 C C . LEU A 1 105 ? -7.279 5.656 20.796 1.00 91.00 105 LEU A C 1
ATOM 806 O O . LEU A 1 105 ? -8.154 5.293 21.581 1.00 91.00 105 LEU A O 1
ATOM 810 N N . ALA A 1 106 ? -6.959 6.942 20.628 1.00 87.06 106 ALA A N 1
ATOM 811 C CA . ALA A 1 106 ? -7.580 8.028 21.384 1.00 87.06 106 ALA A CA 1
ATOM 812 C C . ALA A 1 106 ? -9.088 8.177 21.101 1.00 87.06 106 ALA A C 1
ATOM 814 O O . ALA A 1 106 ? -9.842 8.610 21.977 1.00 87.06 106 ALA A O 1
ATOM 815 N N . PHE A 1 107 ? -9.525 7.827 19.889 1.00 86.25 107 PHE A N 1
ATOM 816 C CA . PHE A 1 107 ? -10.928 7.750 19.489 1.00 86.25 107 PHE A CA 1
ATOM 817 C C . PHE A 1 107 ? -11.664 6.629 20.233 1.00 86.25 107 PHE A C 1
ATOM 819 O O . PHE A 1 107 ? -12.678 6.879 20.888 1.00 86.25 107 PHE A O 1
ATOM 826 N N . TRP A 1 108 ? -11.134 5.402 20.212 1.00 90.19 108 TRP A N 1
ATOM 827 C CA . TRP A 1 108 ? -11.776 4.276 20.897 1.00 90.19 108 TRP A CA 1
ATOM 828 C C . TRP A 1 108 ? -11.798 4.426 22.413 1.00 90.19 108 TRP A C 1
ATOM 830 O O . TRP A 1 108 ? -12.788 4.043 23.030 1.00 90.19 108 TRP A O 1
ATOM 840 N N . GLU A 1 109 ? -10.751 4.991 23.018 1.00 89.62 109 GLU A N 1
ATOM 841 C CA . GLU A 1 109 ? -10.716 5.244 24.465 1.00 89.62 109 GLU A CA 1
ATOM 842 C C . GLU A 1 109 ? -11.803 6.221 24.934 1.00 89.62 109 GLU A C 1
ATOM 844 O O . GLU A 1 109 ? -12.200 6.169 26.097 1.00 89.62 109 GLU A O 1
ATOM 849 N N . ARG A 1 110 ? -12.298 7.089 24.042 1.00 83.88 110 ARG A N 1
ATOM 850 C CA . ARG A 1 110 ? -13.398 8.019 24.332 1.00 83.88 110 ARG A CA 1
ATOM 851 C C . ARG A 1 110 ? -14.777 7.417 24.079 1.00 83.88 110 ARG A C 1
ATOM 853 O O . ARG A 1 110 ? -15.706 7.729 24.816 1.00 83.88 110 ARG A O 1
ATOM 860 N N . LEU A 1 111 ? -14.920 6.580 23.052 1.00 84.38 111 LEU A N 1
ATOM 861 C CA . LEU A 1 111 ? -16.212 5.984 22.696 1.00 84.38 111 LEU A CA 1
ATOM 862 C C . LEU A 1 111 ? -16.566 4.746 23.515 1.00 84.38 111 LEU A C 1
ATOM 864 O O . LEU A 1 111 ? -17.742 4.487 23.768 1.00 84.38 111 LEU A O 1
ATOM 868 N N . TYR A 1 112 ? -15.566 3.954 23.891 1.00 87.62 112 TYR A N 1
ATOM 869 C CA . TYR A 1 112 ? -15.784 2.640 24.473 1.00 87.62 112 TYR A CA 1
ATOM 870 C C . TYR A 1 112 ? -15.196 2.528 25.877 1.00 87.62 112 TYR A C 1
ATOM 872 O O . TYR A 1 112 ? -14.166 3.134 26.180 1.00 87.62 112 TYR A O 1
ATOM 880 N N . PRO A 1 113 ? -15.786 1.672 26.735 1.00 91.69 113 PRO A N 1
ATOM 881 C CA . PRO A 1 113 ? -15.154 1.261 27.975 1.00 91.69 113 PRO A CA 1
ATOM 882 C C . PRO A 1 113 ? -13.707 0.829 27.744 1.00 91.69 113 PRO A C 1
ATOM 884 O O . PRO A 1 113 ? -13.387 0.120 26.785 1.00 91.69 113 PRO A O 1
ATOM 887 N N . ARG A 1 114 ? -12.835 1.199 28.682 1.00 92.62 114 ARG A N 1
ATOM 888 C CA . ARG A 1 114 ? -11.383 1.009 28.574 1.00 92.62 114 ARG A CA 1
ATOM 889 C C . ARG A 1 114 ? -10.960 -0.416 28.201 1.00 92.62 114 ARG A C 1
ATOM 891 O O . ARG A 1 114 ? -9.972 -0.593 27.494 1.00 92.62 114 ARG A O 1
ATOM 898 N N . ALA A 1 115 ? -11.680 -1.432 28.678 1.00 94.44 115 ALA A N 1
ATOM 899 C CA . ALA A 1 115 ? -11.403 -2.830 28.350 1.00 94.44 115 ALA A CA 1
ATOM 900 C C . ALA A 1 115 ? -11.594 -3.129 26.850 1.00 94.44 115 ALA A C 1
ATOM 902 O O . ALA A 1 115 ? -10.740 -3.770 26.238 1.00 94.44 115 ALA A O 1
ATOM 903 N N . PHE A 1 116 ? -12.670 -2.620 26.244 1.00 93.75 116 PHE A N 1
ATOM 904 C CA . PHE A 1 116 ? -12.961 -2.821 24.824 1.00 93.75 116 PHE A CA 1
ATOM 905 C C . PHE A 1 116 ? -12.032 -1.992 23.939 1.00 93.75 116 PHE A C 1
ATOM 907 O O . PHE A 1 116 ? -11.472 -2.538 22.991 1.00 93.75 116 PHE A O 1
ATOM 914 N N . ALA A 1 117 ? -11.769 -0.732 24.303 1.00 93.06 117 ALA A N 1
ATOM 915 C CA . ALA A 1 117 ? -10.811 0.119 23.593 1.00 93.06 117 ALA A CA 1
ATOM 916 C C . ALA A 1 117 ? -9.403 -0.505 23.543 1.00 93.06 117 ALA A C 1
ATOM 918 O O . ALA A 1 117 ? -8.775 -0.560 22.487 1.00 93.06 117 ALA A O 1
ATOM 919 N N . ARG A 1 118 ? -8.928 -1.066 24.665 1.00 95.19 118 ARG A N 1
ATOM 920 C CA . ARG A 1 118 ? -7.650 -1.798 24.716 1.00 95.19 118 ARG A CA 1
ATOM 921 C C . ARG A 1 118 ? -7.653 -3.056 23.858 1.00 95.19 118 ARG A C 1
ATOM 923 O O . ARG A 1 118 ? -6.649 -3.342 23.208 1.00 95.19 118 ARG A O 1
ATOM 930 N N . SER A 1 119 ? -8.754 -3.806 23.862 1.00 96.62 119 SER A N 1
ATOM 931 C CA . SER A 1 119 ? -8.886 -5.002 23.028 1.00 96.62 119 SER A CA 1
ATOM 932 C C . SER A 1 119 ? -8.810 -4.642 21.541 1.00 96.62 119 SER A C 1
ATOM 934 O O . SER A 1 119 ? -7.987 -5.214 20.827 1.00 96.62 119 SER A O 1
ATOM 936 N N . LEU A 1 120 ? -9.567 -3.627 21.099 1.00 95.69 120 LEU A N 1
ATOM 937 C CA . LEU A 1 120 ? -9.511 -3.082 19.735 1.00 95.69 120 LEU A CA 1
ATOM 938 C C . LEU A 1 120 ? -8.089 -2.658 19.364 1.00 95.69 120 LEU A C 1
ATOM 940 O O . LEU A 1 120 ? -7.528 -3.147 18.381 1.00 95.69 120 LEU A O 1
ATOM 944 N N . GLY A 1 121 ? -7.477 -1.823 20.207 1.00 95.69 121 GLY A N 1
ATOM 945 C CA . GLY A 1 121 ? -6.113 -1.346 20.016 1.00 95.69 121 GLY A CA 1
ATOM 946 C C . GLY A 1 121 ? -5.108 -2.483 19.861 1.00 95.69 121 GLY A C 1
ATOM 947 O O . GLY A 1 121 ? -4.271 -2.451 18.960 1.00 95.69 121 GLY A O 1
ATOM 948 N N . SER A 1 122 ? -5.222 -3.533 20.678 1.00 97.62 122 SER A N 1
ATOM 949 C CA . SER A 1 122 ? -4.366 -4.719 20.586 1.00 97.62 122 SER A CA 1
ATOM 950 C C . SER A 1 122 ? -4.523 -5.455 19.251 1.00 97.62 122 SER A C 1
ATOM 952 O O . SER A 1 122 ? -3.512 -5.774 18.619 1.00 97.62 122 SER A O 1
ATOM 954 N N . LYS A 1 123 ? -5.759 -5.696 18.782 1.00 97.69 123 LYS A N 1
ATOM 955 C CA . LYS A 1 123 ? -6.001 -6.373 17.492 1.00 97.69 123 LYS A CA 1
ATOM 956 C C . LYS A 1 123 ? -5.444 -5.572 16.322 1.00 97.69 123 LYS A C 1
ATOM 958 O O . LYS A 1 123 ? -4.805 -6.143 15.438 1.00 97.69 123 LYS A O 1
ATOM 963 N N . VAL A 1 124 ? -5.639 -4.260 16.360 1.00 97.62 124 VAL A N 1
ATOM 964 C CA . VAL A 1 124 ? -5.227 -3.341 15.299 1.00 97.62 124 VAL A CA 1
ATOM 965 C C . VAL A 1 124 ? -3.713 -3.177 15.272 1.00 97.62 124 VAL A C 1
ATOM 967 O O . VAL A 1 124 ? -3.109 -3.302 14.212 1.00 97.62 124 VAL A O 1
ATOM 970 N N . THR A 1 125 ? -3.073 -3.029 16.433 1.00 97.69 125 THR A N 1
ATOM 971 C CA . THR A 1 125 ? -1.607 -2.938 16.538 1.00 97.69 125 THR A CA 1
ATOM 972 C C . THR A 1 125 ? -0.936 -4.224 16.052 1.00 97.69 125 THR A C 1
ATOM 974 O O . THR A 1 125 ? 0.040 -4.180 15.303 1.00 97.69 125 THR A O 1
ATOM 977 N N . ALA A 1 126 ? -1.487 -5.388 16.416 1.00 98.12 126 ALA A N 1
ATOM 978 C CA . ALA A 1 126 ? -0.971 -6.677 15.964 1.00 98.12 126 ALA A CA 1
ATOM 979 C C . ALA A 1 126 ? -1.099 -6.859 14.441 1.00 98.12 126 ALA A C 1
ATOM 981 O O . ALA A 1 126 ? -0.199 -7.411 13.805 1.00 98.12 126 ALA A O 1
ATOM 982 N N . ALA A 1 127 ? -2.204 -6.403 13.843 1.00 98.44 127 ALA A N 1
ATOM 983 C CA . ALA A 1 127 ? -2.362 -6.393 12.393 1.00 98.44 127 ALA A CA 1
ATOM 984 C C . ALA A 1 127 ? -1.399 -5.402 11.730 1.00 98.44 127 ALA A C 1
ATOM 986 O O . ALA A 1 127 ? -0.790 -5.741 10.716 1.00 98.44 127 ALA A O 1
ATOM 987 N N . LEU A 1 128 ? -1.209 -4.222 12.329 1.00 98.12 128 LEU A N 1
ATOM 988 C CA . LEU A 1 128 ? -0.340 -3.174 11.805 1.00 98.12 128 LEU A CA 1
ATOM 989 C C . LEU A 1 128 ? 1.098 -3.667 11.664 1.00 98.12 128 LEU A C 1
ATOM 991 O O . LEU A 1 128 ? 1.667 -3.575 10.582 1.00 98.12 128 LEU A O 1
ATOM 995 N N . THR A 1 129 ? 1.637 -4.328 12.691 1.00 98.19 129 THR A N 1
ATOM 996 C CA . THR A 1 129 ? 2.982 -4.923 12.616 1.00 98.19 129 THR A CA 1
ATOM 997 C C . THR A 1 129 ? 3.125 -5.896 11.437 1.00 98.19 129 THR A C 1
ATOM 999 O O . THR A 1 129 ? 4.148 -5.905 10.753 1.00 98.19 129 THR A O 1
ATOM 1002 N N . LYS A 1 130 ? 2.099 -6.711 11.157 1.00 98.56 130 LYS A N 1
ATOM 1003 C CA . LYS A 1 130 ? 2.123 -7.664 10.034 1.00 98.56 130 LYS A CA 1
ATOM 1004 C C . LYS A 1 130 ? 2.060 -6.958 8.681 1.00 98.56 130 LYS A C 1
ATOM 1006 O O . LYS A 1 130 ? 2.766 -7.361 7.758 1.00 98.56 130 LYS A O 1
ATOM 1011 N N . VAL A 1 131 ? 1.230 -5.921 8.567 1.00 98.50 131 VAL A N 1
ATOM 1012 C CA . VAL A 1 131 ? 1.144 -5.085 7.363 1.00 98.50 131 VAL A CA 1
ATOM 1013 C C . VAL A 1 131 ? 2.472 -4.367 7.122 1.00 98.50 131 VAL A C 1
ATOM 1015 O O . VAL A 1 131 ? 2.973 -4.404 6.004 1.00 98.50 131 VAL A O 1
ATOM 1018 N N . ASP A 1 132 ? 3.099 -3.810 8.157 1.00 98.00 132 ASP A N 1
ATOM 1019 C CA . ASP A 1 132 ? 4.389 -3.124 8.039 1.00 98.00 132 ASP A CA 1
ATOM 1020 C C . ASP A 1 132 ? 5.497 -4.031 7.528 1.00 98.00 132 ASP A C 1
ATOM 1022 O O . ASP A 1 132 ? 6.238 -3.651 6.620 1.00 98.00 132 ASP A O 1
ATOM 1026 N N . ILE A 1 133 ? 5.588 -5.245 8.073 1.00 98.31 133 ILE A N 1
ATOM 1027 C CA . ILE A 1 133 ? 6.544 -6.247 7.599 1.00 98.31 133 ILE A CA 1
ATOM 1028 C C . ILE A 1 133 ? 6.257 -6.587 6.134 1.00 98.31 133 ILE A C 1
ATOM 1030 O O . ILE A 1 133 ? 7.172 -6.536 5.317 1.00 98.31 133 ILE A O 1
ATOM 1034 N N . LEU A 1 134 ? 4.999 -6.882 5.790 1.00 98.50 134 LEU A N 1
ATOM 1035 C CA . LEU A 1 134 ? 4.599 -7.239 4.429 1.00 98.50 134 LEU A CA 1
ATOM 1036 C C . LEU A 1 134 ? 4.977 -6.155 3.412 1.00 98.50 134 LEU A C 1
ATOM 1038 O O . LEU A 1 134 ? 5.577 -6.460 2.383 1.00 98.50 134 LEU A O 1
ATOM 1042 N N . PHE A 1 135 ? 4.612 -4.906 3.687 1.00 98.19 135 PHE A N 1
ATOM 1043 C CA . PHE A 1 135 ? 4.835 -3.793 2.770 1.00 98.19 135 PHE A CA 1
ATOM 1044 C C . PHE A 1 135 ? 6.318 -3.462 2.636 1.00 98.19 135 PHE A C 1
ATOM 1046 O O . PHE A 1 135 ? 6.806 -3.360 1.515 1.00 98.19 135 PHE A O 1
ATOM 1053 N N . ARG A 1 136 ? 7.067 -3.442 3.745 1.00 97.56 136 ARG A N 1
ATOM 1054 C CA . ARG A 1 136 ? 8.523 -3.256 3.711 1.00 97.56 136 ARG A CA 1
ATOM 1055 C C . ARG A 1 136 ? 9.228 -4.358 2.919 1.00 97.56 136 ARG A C 1
ATOM 1057 O O . ARG A 1 136 ? 10.111 -4.061 2.122 1.00 97.56 136 ARG A O 1
ATOM 1064 N N . THR A 1 137 ? 8.844 -5.621 3.114 1.00 98.12 137 THR A N 1
ATOM 1065 C CA . THR A 1 137 ? 9.408 -6.742 2.349 1.00 98.12 137 THR A CA 1
ATOM 1066 C C . THR A 1 137 ? 9.144 -6.571 0.857 1.00 98.12 137 THR A C 1
ATOM 1068 O O . THR A 1 137 ? 10.079 -6.647 0.067 1.00 98.12 137 THR A O 1
ATOM 1071 N N . VAL A 1 138 ? 7.902 -6.275 0.465 1.00 97.88 138 VAL A N 1
ATOM 1072 C CA . VAL A 1 138 ? 7.554 -6.110 -0.954 1.00 97.88 138 VAL A CA 1
ATOM 1073 C C . VAL A 1 138 ? 8.223 -4.874 -1.558 1.00 97.88 138 VAL A C 1
ATOM 1075 O O . VAL A 1 138 ? 8.700 -4.948 -2.684 1.00 97.88 138 VAL A O 1
ATOM 1078 N N . ALA A 1 139 ? 8.320 -3.761 -0.831 1.00 97.31 139 ALA A N 1
ATOM 1079 C CA . ALA A 1 139 ? 9.041 -2.578 -1.295 1.00 97.31 139 ALA A CA 1
ATOM 1080 C C . ALA A 1 139 ? 10.524 -2.884 -1.554 1.00 97.31 139 ALA A C 1
ATOM 1082 O O . ALA A 1 139 ? 11.048 -2.517 -2.602 1.00 97.31 139 ALA A O 1
ATOM 1083 N N . ASN A 1 140 ? 11.179 -3.632 -0.659 1.00 97.62 140 ASN A N 1
ATOM 1084 C CA . ASN A 1 140 ? 12.560 -4.078 -0.858 1.00 97.62 140 ASN A CA 1
ATOM 1085 C C . ASN A 1 140 ? 12.702 -5.001 -2.078 1.00 97.62 140 ASN A C 1
ATOM 1087 O O . ASN A 1 140 ? 13.628 -4.827 -2.867 1.00 97.62 140 ASN A O 1
ATOM 1091 N N . GLU A 1 141 ? 11.786 -5.956 -2.262 1.00 97.38 141 GLU A N 1
ATOM 1092 C CA . GLU A 1 141 ? 11.770 -6.828 -3.446 1.00 97.38 141 GLU A CA 1
ATOM 1093 C C . GLU A 1 141 ? 11.609 -6.026 -4.745 1.00 97.38 141 GLU A C 1
ATOM 1095 O O . GLU A 1 141 ? 12.253 -6.337 -5.747 1.00 97.38 141 GLU A O 1
ATOM 1100 N N . LEU A 1 142 ? 10.760 -4.993 -4.735 1.00 97.56 142 LEU A N 1
ATOM 1101 C CA . LEU A 1 142 ? 10.558 -4.110 -5.881 1.00 97.56 142 LEU A CA 1
ATOM 1102 C C . LEU A 1 142 ? 11.796 -3.249 -6.150 1.00 97.56 142 LEU A C 1
ATOM 1104 O O . LEU A 1 142 ? 12.205 -3.153 -7.299 1.00 97.56 142 LEU A O 1
ATOM 1108 N N . HIS A 1 143 ? 12.452 -2.705 -5.122 1.00 97.31 143 HIS A N 1
ATOM 1109 C CA . HIS A 1 143 ? 13.726 -1.997 -5.288 1.00 97.31 143 HIS A CA 1
ATOM 1110 C C . HIS A 1 143 ? 14.812 -2.888 -5.897 1.00 97.31 143 HIS A C 1
ATOM 1112 O O . HIS A 1 143 ? 15.488 -2.475 -6.835 1.00 97.31 143 HIS A O 1
ATOM 1118 N N . GLN A 1 144 ? 14.954 -4.123 -5.411 1.00 97.00 144 GLN A N 1
ATOM 1119 C CA . GLN A 1 144 ? 15.909 -5.085 -5.969 1.00 97.00 144 GLN A CA 1
ATOM 1120 C C . GLN A 1 144 ? 15.574 -5.461 -7.415 1.00 97.00 144 GLN A C 1
ATOM 1122 O O . GLN A 1 144 ? 16.475 -5.669 -8.226 1.00 97.00 144 GLN A O 1
ATOM 1127 N N . LEU A 1 145 ? 14.287 -5.573 -7.755 1.00 97.19 145 LEU A N 1
ATOM 1128 C CA . LEU A 1 145 ? 13.854 -5.783 -9.134 1.00 97.19 145 LEU A CA 1
ATOM 1129 C C . LEU A 1 145 ? 14.256 -4.598 -10.019 1.00 97.19 145 LEU A C 1
ATOM 1131 O O . LEU A 1 145 ? 14.877 -4.822 -11.054 1.00 97.19 145 LEU A O 1
ATOM 1135 N N . THR A 1 146 ? 13.979 -3.365 -9.590 1.00 96.38 146 THR A N 1
ATOM 1136 C CA . THR A 1 146 ? 14.338 -2.159 -10.347 1.00 96.38 146 THR A CA 1
ATOM 1137 C C . THR A 1 146 ? 15.849 -2.033 -10.537 1.00 96.38 146 THR A C 1
ATOM 1139 O O . THR A 1 146 ? 16.290 -1.782 -11.649 1.00 96.38 146 THR A O 1
ATOM 1142 N N . GLN A 1 147 ? 16.657 -2.301 -9.507 1.00 95.75 147 GLN A N 1
ATOM 1143 C CA . GLN A 1 147 ? 18.125 -2.274 -9.609 1.00 95.75 147 GLN A CA 1
ATOM 1144 C C . GLN A 1 147 ? 18.672 -3.319 -10.590 1.00 95.75 147 GLN A C 1
ATOM 1146 O O . GLN A 1 147 ? 19.568 -3.030 -11.382 1.00 95.75 147 GLN A O 1
ATOM 1151 N N . ARG A 1 148 ? 18.128 -4.546 -10.566 1.00 96.88 148 ARG A N 1
ATOM 1152 C CA . ARG A 1 148 ? 18.495 -5.577 -11.551 1.00 96.88 148 ARG A CA 1
ATOM 1153 C C . ARG A 1 148 ? 18.107 -5.155 -12.966 1.00 96.88 148 ARG A C 1
ATOM 1155 O O . ARG A 1 148 ? 18.867 -5.412 -13.895 1.00 96.88 148 ARG A O 1
ATOM 1162 N N . MET A 1 149 ? 16.957 -4.500 -13.113 1.00 97.25 149 MET A N 1
ATOM 1163 C CA . MET A 1 149 ? 16.481 -4.014 -14.402 1.00 97.25 149 MET A CA 1
ATOM 1164 C C . MET A 1 149 ? 17.334 -2.861 -14.937 1.00 97.25 149 MET A C 1
ATOM 1166 O O . MET A 1 149 ? 17.680 -2.859 -16.110 1.00 97.25 149 MET A O 1
ATOM 1170 N N . GLU A 1 150 ? 17.758 -1.931 -14.080 1.00 96.56 150 GLU A N 1
ATOM 1171 C CA . GLU A 1 150 ? 18.684 -0.853 -14.455 1.00 96.56 150 GLU A CA 1
ATOM 1172 C C . GLU A 1 150 ? 19.992 -1.408 -15.014 1.00 96.56 150 GLU A C 1
ATOM 1174 O O . GLU A 1 150 ? 20.448 -0.974 -16.071 1.00 96.56 150 GLU A O 1
ATOM 1179 N N . TYR A 1 151 ? 20.561 -2.417 -14.348 1.00 96.50 151 TYR A N 1
ATOM 1180 C CA . TYR A 1 151 ? 21.754 -3.093 -14.845 1.00 96.50 151 TYR A CA 1
ATOM 1181 C C . TYR A 1 151 ? 21.506 -3.774 -16.200 1.00 96.50 151 TYR A C 1
ATOM 1183 O O . TYR A 1 151 ? 22.323 -3.628 -17.108 1.00 96.50 151 TYR A O 1
ATOM 1191 N N . ALA A 1 152 ? 20.387 -4.485 -16.359 1.00 96.56 152 ALA A N 1
ATOM 1192 C CA . ALA A 1 152 ? 20.053 -5.177 -17.604 1.00 96.56 152 ALA A CA 1
ATOM 1193 C C . ALA A 1 152 ? 19.855 -4.200 -18.777 1.00 96.56 152 ALA A C 1
ATOM 1195 O O . ALA A 1 152 ? 20.473 -4.372 -19.825 1.00 96.56 152 ALA A O 1
ATOM 1196 N N . VAL A 1 153 ? 19.085 -3.128 -18.572 1.00 96.88 153 VAL A N 1
ATOM 1197 C CA . VAL A 1 153 ? 18.837 -2.072 -19.569 1.00 96.88 153 VAL A CA 1
ATOM 1198 C C . VAL A 1 153 ? 20.129 -1.357 -19.960 1.00 96.88 153 VAL A C 1
ATOM 1200 O O . VAL A 1 153 ? 20.346 -1.078 -21.139 1.00 96.88 153 VAL A O 1
ATOM 1203 N N . ALA A 1 154 ? 21.022 -1.091 -19.001 1.00 95.62 154 ALA A N 1
ATOM 1204 C CA . ALA A 1 154 ? 22.300 -0.441 -19.281 1.00 95.62 154 ALA A CA 1
ATOM 1205 C C . ALA A 1 154 ? 23.193 -1.250 -20.243 1.00 95.62 154 ALA A C 1
ATOM 1207 O O . ALA A 1 154 ? 23.974 -0.655 -20.982 1.00 95.62 154 ALA A O 1
ATOM 1208 N N . HIS A 1 155 ? 23.053 -2.579 -20.259 1.00 95.50 155 HIS A N 1
ATOM 1209 C CA . HIS A 1 155 ? 23.863 -3.493 -21.073 1.00 95.50 155 HIS A CA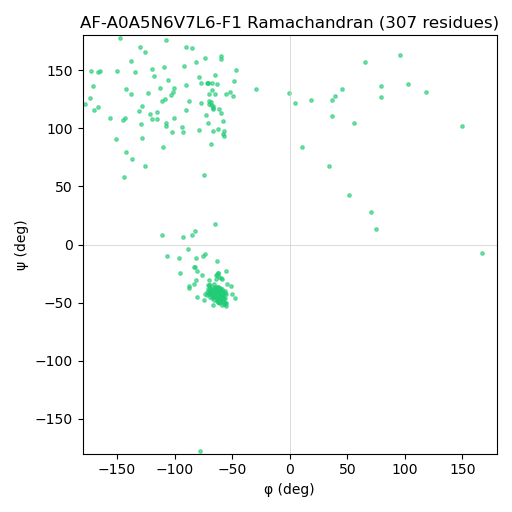 1
ATOM 1210 C C . HIS A 1 155 ? 23.070 -4.153 -22.214 1.00 95.50 155 HIS A C 1
ATOM 1212 O O . HIS A 1 155 ? 23.583 -5.059 -22.871 1.00 95.50 155 HIS A O 1
ATOM 1218 N N . ALA A 1 156 ? 21.826 -3.731 -22.450 1.00 95.50 156 ALA A N 1
ATOM 1219 C CA . ALA A 1 156 ? 20.993 -4.288 -23.506 1.00 95.50 156 ALA A CA 1
ATOM 1220 C C . ALA A 1 156 ? 21.560 -3.926 -24.898 1.00 95.50 156 ALA A C 1
ATOM 1222 O O . ALA A 1 156 ? 21.896 -2.755 -25.130 1.00 95.50 156 ALA A O 1
ATOM 1223 N N . PRO A 1 157 ? 21.671 -4.902 -25.824 1.00 92.31 157 PRO A N 1
ATOM 1224 C CA . PRO A 1 157 ? 22.306 -4.687 -27.121 1.00 92.31 157 PRO A CA 1
ATOM 1225 C C . PRO A 1 157 ? 21.368 -4.051 -28.155 1.00 92.31 157 PRO A C 1
ATOM 1227 O O . PRO A 1 157 ? 21.851 -3.481 -29.129 1.00 92.31 157 PRO A O 1
ATOM 1230 N N . THR A 1 158 ? 20.047 -4.126 -27.957 1.00 94.38 158 THR A N 1
ATOM 1231 C CA . THR A 1 158 ? 19.044 -3.585 -28.886 1.00 94.38 158 THR A CA 1
ATOM 1232 C C . THR A 1 158 ? 17.911 -2.866 -28.153 1.00 94.38 158 THR A C 1
ATOM 1234 O O . THR A 1 158 ? 17.632 -3.146 -26.986 1.00 94.38 158 THR A O 1
ATOM 1237 N N . GLU A 1 159 ? 17.206 -1.964 -28.844 1.00 94.44 159 GLU A N 1
ATOM 1238 C CA . G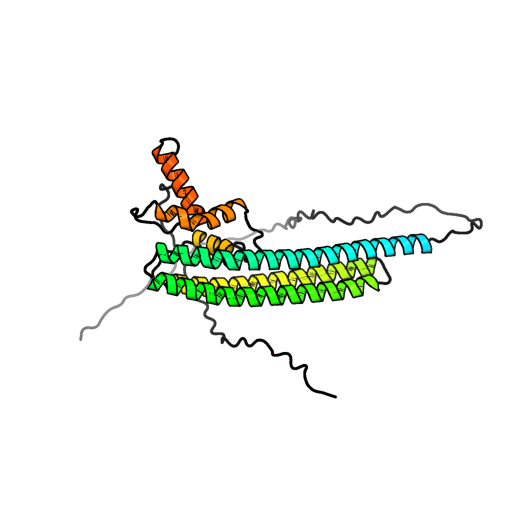LU A 1 159 ? 15.991 -1.322 -28.310 1.00 94.44 159 GLU A CA 1
ATOM 1239 C C . GLU A 1 159 ? 14.890 -2.331 -28.003 1.00 94.44 159 GLU A C 1
ATOM 1241 O O . GLU A 1 159 ? 14.206 -2.228 -26.987 1.00 94.44 159 GLU A O 1
ATOM 1246 N N . THR A 1 160 ? 14.736 -3.332 -28.870 1.00 94.88 160 THR A N 1
ATOM 1247 C CA . THR A 1 160 ? 13.753 -4.400 -28.694 1.00 94.88 160 THR A CA 1
ATOM 1248 C C . THR A 1 160 ? 13.996 -5.178 -27.407 1.00 94.88 160 THR A C 1
ATOM 1250 O O . THR A 1 160 ? 13.037 -5.492 -26.704 1.00 94.88 160 THR A O 1
ATOM 1253 N N . ASP A 1 161 ? 15.262 -5.416 -27.048 1.00 95.62 161 ASP A N 1
ATOM 1254 C CA . ASP A 1 161 ? 15.604 -6.064 -25.783 1.00 95.62 161 ASP A CA 1
ATOM 1255 C C . ASP A 1 161 ? 15.272 -5.166 -24.589 1.00 95.62 161 ASP A C 1
ATOM 1257 O O . ASP A 1 161 ? 14.716 -5.655 -23.609 1.00 95.62 161 ASP A O 1
ATOM 1261 N N . ILE A 1 162 ? 15.539 -3.855 -24.676 1.00 96.31 162 ILE A N 1
ATOM 1262 C CA . ILE A 1 162 ? 15.170 -2.893 -23.621 1.00 96.31 162 ILE A CA 1
ATOM 1263 C C . ILE A 1 162 ? 13.658 -2.929 -23.375 1.00 96.31 162 ILE A C 1
ATOM 1265 O O . ILE A 1 162 ? 13.221 -3.038 -22.230 1.00 96.31 162 ILE A O 1
ATOM 1269 N N . LEU A 1 163 ? 12.853 -2.866 -24.437 1.00 95.50 163 LEU A N 1
ATOM 1270 C CA . LEU A 1 163 ? 11.395 -2.884 -24.320 1.00 95.50 163 LEU A CA 1
ATOM 1271 C C . LEU A 1 163 ? 10.886 -4.205 -23.733 1.00 95.50 163 LEU A C 1
ATOM 1273 O O . LEU A 1 163 ? 10.064 -4.181 -22.817 1.00 95.50 163 LEU A O 1
ATOM 1277 N N . LEU A 1 164 ? 11.414 -5.342 -24.197 1.00 96.38 164 LEU A N 1
ATOM 1278 C CA . LEU A 1 164 ? 11.055 -6.663 -23.675 1.00 96.38 164 LEU A CA 1
ATOM 1279 C C . LEU A 1 164 ? 11.404 -6.793 -22.184 1.00 96.38 164 LEU A C 1
ATOM 1281 O O . LEU A 1 164 ? 10.623 -7.325 -21.397 1.00 96.38 164 LEU A O 1
ATOM 1285 N N . MET A 1 165 ? 12.573 -6.293 -21.781 1.00 96.50 165 MET A N 1
ATOM 1286 C CA . MET A 1 165 ? 13.004 -6.279 -20.386 1.00 96.50 165 MET A CA 1
ATOM 1287 C C . MET A 1 165 ? 12.062 -5.437 -19.507 1.00 96.50 165 MET A C 1
ATOM 1289 O O . MET A 1 165 ? 11.686 -5.870 -18.416 1.00 96.50 165 MET A O 1
ATOM 1293 N N . LEU A 1 166 ? 11.632 -4.262 -19.980 1.00 96.06 166 LEU A N 1
ATOM 1294 C CA . LEU A 1 166 ? 10.673 -3.417 -19.258 1.00 96.06 166 LEU A CA 1
ATOM 1295 C C . LEU A 1 166 ? 9.282 -4.063 -19.155 1.00 96.06 166 LEU A C 1
ATOM 1297 O O . LEU A 1 166 ? 8.674 -4.010 -18.086 1.00 96.06 166 LEU A O 1
ATOM 1301 N N . GLU A 1 167 ? 8.804 -4.716 -20.215 1.00 96.25 167 GLU A N 1
ATOM 1302 C CA . GLU A 1 167 ? 7.539 -5.468 -20.202 1.00 96.25 167 GLU A CA 1
ATOM 1303 C C . GLU A 1 167 ? 7.581 -6.604 -19.165 1.00 96.25 167 GLU A C 1
ATOM 1305 O O . GLU A 1 167 ? 6.690 -6.732 -18.323 1.00 96.25 167 GLU A O 1
ATOM 1310 N N . GLN A 1 168 ? 8.679 -7.366 -19.131 1.00 96.06 168 GLN A N 1
ATOM 1311 C CA . GLN A 1 168 ? 8.892 -8.404 -18.117 1.00 96.06 168 GLN A CA 1
ATOM 1312 C C . GLN A 1 168 ? 8.912 -7.830 -16.693 1.00 96.06 168 GLN A C 1
ATOM 1314 O O . GLN A 1 168 ? 8.365 -8.438 -15.766 1.00 96.06 168 GLN A O 1
ATOM 1319 N N . MET A 1 169 ? 9.515 -6.650 -16.499 1.00 96.12 169 MET A N 1
ATOM 1320 C CA . MET A 1 169 ? 9.489 -5.970 -15.204 1.00 96.12 169 MET A CA 1
ATOM 1321 C C . MET A 1 169 ? 8.061 -5.620 -14.783 1.00 96.12 169 MET A C 1
ATOM 1323 O O . MET A 1 169 ? 7.709 -5.830 -13.620 1.00 96.12 169 MET A O 1
ATOM 1327 N N . GLU A 1 170 ? 7.241 -5.092 -15.692 1.00 96.56 170 GLU A N 1
ATOM 1328 C CA . GLU A 1 170 ? 5.854 -4.722 -15.402 1.00 96.56 170 GLU A CA 1
ATOM 1329 C C . GLU A 1 170 ? 5.044 -5.930 -14.911 1.00 96.56 170 GLU A C 1
ATOM 1331 O O . GLU A 1 170 ? 4.381 -5.855 -13.867 1.00 96.56 170 GLU A O 1
ATOM 1336 N N . ASP A 1 171 ? 5.174 -7.073 -15.583 1.00 97.06 171 ASP A N 1
ATOM 1337 C CA . ASP A 1 171 ? 4.533 -8.323 -15.175 1.00 97.06 171 ASP A CA 1
ATOM 1338 C C . ASP A 1 171 ? 4.985 -8.775 -13.781 1.00 97.06 171 ASP A C 1
ATOM 1340 O O . ASP A 1 171 ? 4.167 -9.118 -12.910 1.00 97.06 171 ASP A O 1
ATOM 1344 N N . GLU A 1 172 ? 6.292 -8.730 -13.527 1.00 97.19 172 GLU A N 1
ATOM 1345 C CA . GLU A 1 172 ? 6.892 -9.068 -12.241 1.00 97.19 172 GLU A CA 1
ATOM 1346 C C . GLU A 1 172 ? 6.407 -8.156 -11.099 1.00 97.19 172 GLU A C 1
ATOM 1348 O O . GLU A 1 172 ? 6.130 -8.634 -9.984 1.00 97.19 172 GLU A O 1
ATOM 1353 N N . VAL A 1 173 ? 6.275 -6.853 -11.360 1.00 96.44 173 VAL A N 1
ATOM 1354 C CA . VAL A 1 173 ? 5.694 -5.870 -10.434 1.00 96.44 173 VAL A CA 1
ATOM 1355 C C . VAL A 1 173 ? 4.215 -6.181 -10.207 1.00 96.44 173 VAL A C 1
ATOM 1357 O O . VAL A 1 173 ? 3.758 -6.232 -9.059 1.00 96.44 173 VAL A O 1
ATOM 1360 N N . GLY A 1 174 ? 3.464 -6.465 -11.273 1.00 96.06 174 GLY A N 1
ATOM 1361 C CA . GLY A 1 174 ? 2.048 -6.817 -11.221 1.00 96.06 174 GLY A CA 1
ATOM 1362 C C . GLY A 1 174 ? 1.784 -8.061 -10.368 1.00 96.06 174 GLY A C 1
ATOM 1363 O O . GLY A 1 174 ? 0.863 -8.083 -9.542 1.00 96.06 174 GLY A O 1
ATOM 1364 N N . VAL A 1 175 ? 2.615 -9.100 -10.495 1.00 97.56 175 VAL A N 1
ATOM 1365 C CA . VAL A 1 175 ? 2.557 -10.301 -9.643 1.00 97.56 175 VAL A CA 1
ATOM 1366 C C . VAL A 1 175 ? 2.806 -9.954 -8.173 1.00 97.56 175 VAL A C 1
ATOM 1368 O O . VAL A 1 175 ? 2.011 -10.355 -7.315 1.00 97.56 175 VAL A O 1
ATOM 1371 N N . ARG A 1 176 ?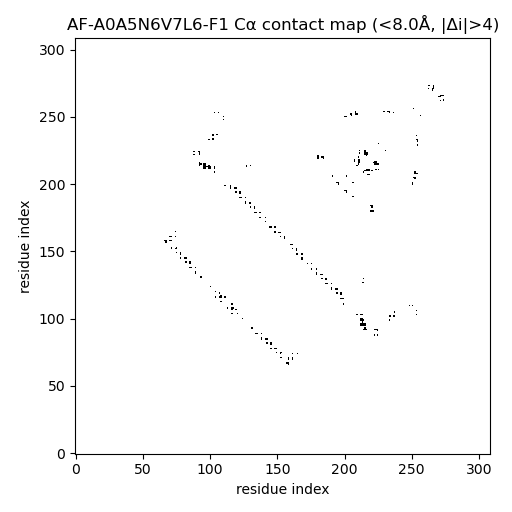 3.859 -9.188 -7.861 1.00 96.81 176 ARG A N 1
ATOM 1372 C CA . ARG A 1 176 ? 4.179 -8.785 -6.477 1.00 96.81 176 ARG A CA 1
ATOM 1373 C C . ARG A 1 176 ? 3.077 -7.926 -5.862 1.00 96.81 176 ARG A C 1
ATOM 1375 O O . ARG A 1 176 ? 2.649 -8.213 -4.743 1.00 96.81 176 ARG A O 1
ATOM 1382 N N . ARG A 1 177 ? 2.529 -6.959 -6.607 1.00 96.12 177 ARG A N 1
ATOM 1383 C CA . ARG A 1 177 ? 1.398 -6.123 -6.169 1.00 96.12 177 ARG A CA 1
ATOM 1384 C C . ARG A 1 177 ? 0.161 -6.964 -5.853 1.00 96.12 177 ARG A C 1
ATOM 1386 O O . ARG A 1 177 ? -0.411 -6.818 -4.774 1.00 96.12 177 ARG A O 1
ATOM 1393 N N . ARG A 1 178 ? -0.226 -7.888 -6.742 1.00 97.62 178 ARG A N 1
ATOM 1394 C CA . ARG A 1 178 ? -1.372 -8.794 -6.521 1.00 97.62 178 ARG A CA 1
ATOM 1395 C C . ARG A 1 178 ? -1.172 -9.679 -5.290 1.00 97.62 178 ARG A C 1
ATOM 1397 O O . ARG A 1 178 ? -2.077 -9.798 -4.464 1.00 97.62 178 ARG A O 1
ATOM 1404 N N . ARG A 1 179 ? 0.022 -10.261 -5.127 1.00 98.06 179 ARG A N 1
ATOM 1405 C CA . ARG A 1 179 ? 0.370 -11.091 -3.958 1.00 98.06 179 ARG A CA 1
ATOM 1406 C C . ARG A 1 179 ? 0.338 -10.287 -2.661 1.00 98.06 179 ARG A C 1
ATOM 1408 O O . ARG A 1 179 ? -0.248 -10.754 -1.685 1.00 98.06 179 ARG A O 1
ATOM 1415 N N . ARG A 1 180 ? 0.919 -9.083 -2.653 1.00 98.12 180 ARG A N 1
ATOM 1416 C CA . ARG A 1 180 ? 0.868 -8.158 -1.513 1.00 98.12 180 ARG A CA 1
ATOM 1417 C C . ARG A 1 180 ? -0.573 -7.846 -1.135 1.00 98.12 180 ARG A C 1
ATOM 1419 O O . ARG A 1 180 ? -0.934 -8.030 0.020 1.00 98.12 180 ARG A O 1
ATOM 1426 N N . ARG A 1 181 ? -1.396 -7.440 -2.106 1.00 98.25 181 ARG A N 1
ATOM 1427 C CA . ARG A 1 181 ? -2.807 -7.102 -1.887 1.00 98.25 181 ARG A CA 1
ATOM 1428 C C . ARG A 1 181 ? -3.568 -8.258 -1.244 1.00 98.25 181 ARG A C 1
ATOM 1430 O O . ARG A 1 181 ? -4.181 -8.075 -0.200 1.00 98.25 181 ARG A O 1
ATOM 1437 N N . LYS A 1 182 ? -3.449 -9.466 -1.805 1.00 98.38 182 LYS A N 1
ATOM 1438 C CA . LYS A 1 182 ? -4.091 -10.674 -1.262 1.00 98.38 182 LYS A CA 1
ATOM 1439 C C . LYS A 1 182 ? -3.659 -10.956 0.183 1.00 98.38 182 LYS A C 1
ATOM 1441 O O . LYS A 1 182 ? -4.493 -11.272 1.026 1.00 98.38 182 LYS A O 1
ATOM 1446 N N . LYS A 1 183 ? -2.363 -10.823 0.486 1.00 98.56 183 LYS A N 1
ATOM 1447 C CA . LYS A 1 183 ? -1.839 -11.010 1.850 1.00 98.56 183 LYS A CA 1
ATOM 1448 C C . LYS A 1 183 ? -2.336 -9.930 2.814 1.00 98.56 183 LYS A C 1
ATOM 1450 O O . LYS A 1 183 ? -2.715 -10.257 3.934 1.00 98.56 183 LYS A O 1
ATOM 1455 N N . ALA A 1 184 ? -2.363 -8.670 2.386 1.00 98.56 184 ALA A N 1
ATOM 1456 C CA . ALA A 1 184 ? -2.866 -7.560 3.188 1.00 98.56 184 ALA A CA 1
ATOM 1457 C C . ALA A 1 184 ? -4.356 -7.744 3.515 1.00 98.56 184 ALA A C 1
ATOM 1459 O O . ALA A 1 184 ? -4.733 -7.668 4.681 1.00 98.56 184 ALA A O 1
ATOM 1460 N N . GLN A 1 185 ? -5.170 -8.105 2.519 1.00 98.31 185 GLN A N 1
ATOM 1461 C CA . GLN A 1 185 ? -6.581 -8.449 2.712 1.00 98.31 185 GLN A CA 1
ATOM 1462 C C . GLN A 1 185 ? -6.750 -9.586 3.724 1.00 98.31 185 GLN A C 1
ATOM 1464 O O . GLN A 1 185 ? -7.545 -9.463 4.646 1.00 98.31 185 GLN A O 1
ATOM 1469 N N . ALA A 1 186 ? -5.960 -10.659 3.625 1.00 98.50 186 ALA A N 1
ATOM 1470 C CA . ALA A 1 186 ? -6.025 -11.759 4.588 1.00 98.50 186 ALA A CA 1
ATOM 1471 C C . ALA A 1 186 ? -5.698 -11.312 6.028 1.00 98.50 186 ALA A C 1
ATOM 1473 O O . ALA A 1 186 ? -6.371 -11.726 6.973 1.00 98.50 186 ALA A O 1
ATOM 1474 N N . ILE A 1 187 ? -4.696 -10.442 6.208 1.00 98.69 187 ILE A N 1
ATOM 1475 C CA . ILE A 1 187 ? -4.345 -9.877 7.521 1.00 98.69 187 ILE A CA 1
ATOM 1476 C C . ILE A 1 187 ? -5.502 -9.037 8.074 1.00 98.69 187 ILE A C 1
ATOM 1478 O O . ILE A 1 187 ? -5.891 -9.224 9.230 1.00 98.69 187 ILE A O 1
ATOM 1482 N N . LEU A 1 188 ? -6.059 -8.136 7.260 1.00 98.19 188 LEU A N 1
ATOM 1483 C CA . LEU A 1 188 ? -7.134 -7.236 7.680 1.00 98.19 188 LEU A CA 1
ATOM 1484 C C . LEU A 1 188 ? -8.453 -7.980 7.905 1.00 98.19 188 LEU A C 1
ATOM 1486 O O . LEU A 1 188 ? -9.150 -7.666 8.860 1.00 98.19 188 LEU A O 1
ATOM 1490 N N . ASN A 1 189 ? -8.756 -9.020 7.130 1.00 97.62 189 ASN A N 1
ATOM 1491 C CA . ASN A 1 189 ? -9.928 -9.868 7.353 1.00 97.62 189 ASN A CA 1
ATOM 1492 C C . ASN A 1 189 ? -9.796 -10.666 8.658 1.00 97.62 189 ASN A C 1
ATOM 1494 O O . ASN A 1 189 ? -10.729 -10.689 9.457 1.00 97.62 189 ASN A O 1
ATOM 1498 N N . LYS A 1 190 ? -8.616 -11.242 8.950 1.00 98.12 190 LYS A N 1
ATOM 1499 C CA . LYS A 1 190 ? -8.357 -11.899 10.249 1.00 98.12 190 LYS A CA 1
ATOM 1500 C C . LYS A 1 190 ? -8.498 -10.907 11.408 1.00 98.12 190 LYS A C 1
ATOM 1502 O O . LYS A 1 190 ? -8.987 -11.266 12.473 1.00 98.12 190 LYS A O 1
ATOM 1507 N N . MET A 1 191 ? -8.079 -9.656 11.219 1.00 97.88 191 MET A N 1
ATOM 1508 C CA . MET A 1 191 ? -8.306 -8.594 12.200 1.00 97.88 191 MET A CA 1
ATOM 1509 C C . MET A 1 191 ? -9.794 -8.255 12.346 1.00 97.88 191 MET A C 1
ATOM 1511 O O . MET A 1 191 ? -10.258 -8.153 13.477 1.00 97.88 191 MET A O 1
ATOM 1515 N N . ARG A 1 192 ? -10.530 -8.118 11.237 1.00 96.81 192 ARG A N 1
ATOM 1516 C CA . ARG A 1 192 ? -11.966 -7.812 11.215 1.00 96.81 192 ARG A CA 1
ATOM 1517 C C . ARG A 1 192 ? -12.763 -8.826 12.030 1.00 96.81 192 ARG A C 1
ATOM 1519 O O . ARG A 1 192 ? -13.453 -8.424 12.957 1.00 96.81 192 ARG A O 1
ATOM 1526 N N . VAL A 1 193 ? -12.548 -10.119 11.790 1.00 96.62 193 VAL A N 1
ATOM 1527 C CA . VAL A 1 193 ? -13.188 -11.206 12.557 1.00 96.62 193 VAL A CA 1
ATOM 1528 C C . VAL A 1 193 ? -12.912 -11.074 14.061 1.00 96.62 193 VAL A C 1
ATOM 1530 O O . VAL A 1 193 ? -13.803 -11.243 14.889 1.00 96.62 193 VAL A O 1
ATOM 1533 N N . HIS A 1 194 ? -11.681 -10.728 14.451 1.00 95.62 194 HIS A N 1
ATOM 1534 C CA . HIS A 1 194 ? -11.364 -10.514 15.865 1.00 95.62 194 HIS A CA 1
ATOM 1535 C C . HIS A 1 194 ? -12.003 -9.253 16.458 1.00 95.62 194 HIS A C 1
ATOM 1537 O O . HIS A 1 194 ? -12.255 -9.233 17.662 1.00 95.62 194 HIS A O 1
ATOM 1543 N N . ILE A 1 195 ? -12.206 -8.204 15.657 1.00 95.06 195 ILE A N 1
ATOM 1544 C CA . ILE A 1 195 ? -12.894 -6.977 16.073 1.00 95.06 195 ILE A CA 1
ATOM 1545 C C . ILE A 1 195 ? -14.387 -7.254 16.267 1.00 95.06 195 ILE A C 1
ATOM 1547 O O . ILE A 1 195 ? -14.939 -6.835 17.277 1.00 95.06 195 ILE A O 1
ATOM 1551 N N . GLU A 1 196 ? -15.013 -8.004 15.361 1.00 93.75 196 GLU A N 1
ATOM 1552 C CA . GLU A 1 196 ? -16.430 -8.396 15.440 1.00 93.75 196 GLU A CA 1
ATOM 1553 C C . GLU A 1 196 ? -16.732 -9.279 16.663 1.00 93.75 196 GLU A C 1
ATOM 1555 O O . GLU A 1 196 ? -17.839 -9.255 17.191 1.00 93.75 196 GLU A O 1
ATOM 1560 N N . GLY A 1 197 ? -15.733 -10.007 17.174 1.00 92.19 197 GLY A N 1
ATOM 1561 C CA . GLY A 1 197 ? -15.836 -10.739 18.441 1.00 92.19 197 GLY A CA 1
ATOM 1562 C C . GLY A 1 197 ? -15.804 -9.860 19.703 1.00 92.19 197 GLY A C 1
ATOM 1563 O O . GLY A 1 197 ? -15.999 -10.368 20.807 1.00 92.19 197 GLY A O 1
ATOM 1564 N N . ILE A 1 198 ? -15.529 -8.558 19.581 1.00 92.56 198 ILE A N 1
ATOM 1565 C CA . ILE A 1 198 ? -15.591 -7.595 20.688 1.00 92.56 198 ILE A CA 1
ATOM 1566 C C . ILE A 1 198 ? -17.015 -7.019 20.710 1.00 92.56 198 ILE A C 1
ATOM 1568 O O . ILE A 1 198 ? -17.530 -6.675 19.651 1.00 92.56 198 ILE A O 1
ATOM 1572 N N . PRO A 1 199 ? -17.662 -6.855 21.881 1.00 91.56 199 PRO A N 1
ATOM 1573 C CA . PRO A 1 199 ? -19.036 -6.349 21.983 1.00 91.56 199 PRO A CA 1
ATOM 1574 C C . PRO A 1 199 ? -19.120 -4.827 21.737 1.00 91.56 199 PRO A C 1
ATOM 1576 O O . PRO A 1 199 ? -19.536 -4.052 22.597 1.00 91.56 199 PRO A O 1
ATOM 1579 N N . VAL A 1 200 ? -18.693 -4.391 20.554 1.00 87.31 200 VAL A N 1
ATOM 1580 C CA . VAL A 1 200 ? -18.706 -3.016 20.048 1.00 87.31 200 VAL A CA 1
ATOM 1581 C C . VAL A 1 200 ? -19.239 -3.029 18.618 1.00 87.31 200 VAL A C 1
ATOM 1583 O O . VAL A 1 200 ? -19.042 -3.990 17.879 1.00 87.31 200 VAL A O 1
ATOM 1586 N N . LYS A 1 201 ? -19.924 -1.961 18.206 1.00 83.50 201 LYS A N 1
ATOM 1587 C CA . LYS A 1 201 ? -20.429 -1.843 16.835 1.00 83.50 201 LYS A CA 1
ATOM 1588 C C . LYS A 1 201 ? -19.378 -1.163 15.965 1.00 83.50 201 LYS A C 1
ATOM 1590 O O . LYS A 1 201 ? -19.066 0.003 16.184 1.00 83.50 201 LYS A O 1
ATOM 1595 N N . VAL A 1 202 ? -18.855 -1.879 14.976 1.00 85.00 202 VAL A N 1
ATOM 1596 C CA . VAL A 1 202 ? -17.958 -1.327 13.955 1.00 85.00 202 VAL A CA 1
ATOM 1597 C C . VAL A 1 202 ? -18.611 -1.556 12.601 1.00 85.00 202 VAL A C 1
ATOM 1599 O O . VAL A 1 202 ? -18.780 -2.701 12.200 1.00 85.00 202 VAL A O 1
ATOM 1602 N N . SER A 1 203 ? -19.038 -0.481 11.936 1.00 88.06 203 SER A N 1
ATOM 1603 C CA . SER A 1 203 ? -19.577 -0.565 10.575 1.00 88.06 203 SER A CA 1
ATOM 1604 C C . SER A 1 203 ? -18.464 -0.806 9.555 1.00 88.06 203 SER A C 1
ATOM 1606 O O . SER A 1 203 ? -17.297 -0.504 9.812 1.00 88.06 203 SER A O 1
ATOM 1608 N N . ASP A 1 204 ? -18.831 -1.297 8.373 1.00 89.62 204 ASP A N 1
ATOM 1609 C CA . ASP A 1 204 ? -17.904 -1.493 7.253 1.00 89.62 204 ASP A CA 1
ATOM 1610 C C . ASP A 1 204 ? -17.229 -0.175 6.842 1.00 89.62 204 ASP A C 1
ATOM 1612 O O . ASP A 1 204 ? -16.023 -0.144 6.620 1.00 89.62 204 ASP A O 1
ATOM 1616 N N . GLU A 1 205 ? -17.970 0.935 6.862 1.00 88.19 205 GLU A N 1
ATOM 1617 C CA . GLU A 1 205 ? -17.432 2.280 6.619 1.00 88.19 205 GLU A CA 1
ATOM 1618 C C . GLU A 1 205 ? -16.401 2.690 7.679 1.00 88.19 205 GLU A C 1
ATOM 1620 O O . GLU A 1 205 ? -15.313 3.160 7.349 1.00 88.19 205 GLU A O 1
ATOM 1625 N N . LEU A 1 206 ? -16.702 2.453 8.964 1.00 88.00 206 LEU A N 1
ATOM 1626 C CA . LEU A 1 206 ? -15.768 2.729 10.058 1.00 88.00 206 LEU A CA 1
ATOM 1627 C C . LEU A 1 206 ? -14.500 1.876 9.928 1.00 88.00 206 LEU A C 1
ATOM 1629 O O . LEU A 1 206 ? -13.399 2.335 10.233 1.00 88.00 206 LEU A O 1
ATOM 1633 N N . PHE A 1 207 ? -14.648 0.634 9.473 1.00 92.38 207 PHE A N 1
ATOM 1634 C CA . PHE A 1 207 ? -13.531 -0.261 9.214 1.00 92.38 207 PHE A CA 1
ATOM 1635 C C . PHE A 1 207 ? -12.681 0.206 8.024 1.00 92.38 207 PHE A C 1
ATOM 1637 O O . PHE A 1 207 ? -11.452 0.179 8.103 1.00 92.38 207 PHE A O 1
ATOM 1644 N N . ASP A 1 208 ? -13.304 0.671 6.943 1.00 91.88 208 ASP A N 1
ATOM 1645 C CA . ASP A 1 208 ? -12.612 1.229 5.779 1.00 91.88 208 ASP A CA 1
ATOM 1646 C C . ASP A 1 208 ? -11.847 2.510 6.118 1.00 91.88 208 ASP A C 1
ATOM 1648 O O . ASP A 1 208 ? -10.685 2.662 5.733 1.00 91.88 208 ASP A O 1
ATOM 1652 N N . ASP A 1 209 ? -12.441 3.388 6.916 1.00 89.69 209 ASP A N 1
ATOM 1653 C CA . ASP A 1 209 ? -11.772 4.584 7.418 1.00 89.69 209 ASP A CA 1
ATOM 1654 C C . ASP A 1 209 ? -10.602 4.240 8.340 1.00 89.69 209 ASP A C 1
ATOM 1656 O O . ASP A 1 209 ? -9.539 4.856 8.255 1.00 89.69 209 ASP A O 1
ATOM 1660 N N . MET A 1 210 ? -10.737 3.199 9.163 1.00 92.06 210 MET A N 1
ATOM 1661 C CA . MET A 1 210 ? -9.626 2.689 9.965 1.00 92.06 210 MET A CA 1
ATOM 1662 C C . MET A 1 210 ? -8.504 2.141 9.077 1.00 92.06 210 MET A C 1
ATOM 1664 O O . MET A 1 210 ? -7.331 2.375 9.369 1.00 92.06 210 MET A O 1
ATOM 1668 N N . LYS A 1 211 ? -8.823 1.443 7.976 1.00 94.88 211 LYS A N 1
ATOM 1669 C CA . LYS A 1 211 ? -7.811 1.001 7.000 1.00 94.88 211 LYS A CA 1
ATOM 1670 C C . LYS A 1 211 ? -7.030 2.191 6.434 1.00 94.88 211 LYS A C 1
ATOM 1672 O O . LYS A 1 211 ? -5.797 2.149 6.406 1.00 94.88 211 LYS A O 1
ATOM 1677 N N . ARG A 1 212 ? -7.726 3.268 6.062 1.00 92.38 212 ARG A N 1
ATOM 1678 C CA . ARG A 1 212 ? -7.114 4.492 5.518 1.00 92.38 212 ARG A CA 1
ATOM 1679 C C . ARG A 1 212 ? -6.281 5.245 6.551 1.00 92.38 212 ARG A C 1
ATOM 1681 O O . ARG A 1 212 ? -5.153 5.622 6.241 1.00 92.38 212 ARG A O 1
ATOM 1688 N N . GLY A 1 213 ? -6.800 5.429 7.762 1.00 89.38 213 GLY A N 1
ATOM 1689 C CA . GLY A 1 213 ? -6.130 6.189 8.817 1.00 89.38 213 GLY A CA 1
ATOM 1690 C C . GLY A 1 213 ? -4.959 5.427 9.438 1.00 89.38 213 GLY A C 1
ATOM 1691 O O . GLY A 1 213 ? -3.852 5.948 9.542 1.00 89.38 213 GLY A O 1
ATOM 1692 N N . VAL A 1 214 ? -5.162 4.159 9.806 1.00 94.19 214 VAL A N 1
ATOM 1693 C CA . VAL A 1 214 ? -4.171 3.383 10.571 1.00 94.19 214 VAL A CA 1
ATOM 1694 C C . VAL A 1 214 ? -3.156 2.674 9.685 1.00 94.19 214 VAL A C 1
ATOM 1696 O O . VAL A 1 214 ? -1.990 2.575 10.054 1.00 94.19 214 VAL A O 1
ATOM 1699 N N . PHE A 1 215 ? -3.569 2.156 8.531 1.00 96.19 215 PHE A N 1
ATOM 1700 C CA . PHE A 1 215 ? -2.689 1.355 7.673 1.00 96.19 215 PHE A CA 1
ATOM 1701 C C . PHE A 1 215 ? -2.242 2.117 6.425 1.00 96.19 215 PHE A C 1
ATOM 1703 O O . PHE A 1 215 ? -1.353 1.641 5.717 1.00 96.19 215 PHE A O 1
ATOM 1710 N N . ALA A 1 216 ? -2.842 3.287 6.165 1.00 95.06 216 ALA A N 1
ATOM 1711 C CA . ALA A 1 216 ? -2.694 4.027 4.916 1.00 95.06 216 ALA A CA 1
ATOM 1712 C C . ALA A 1 216 ? -2.979 3.144 3.697 1.00 95.06 216 ALA A C 1
ATOM 1714 O O . ALA A 1 216 ? -2.262 3.175 2.694 1.00 95.06 216 ALA A O 1
ATOM 1715 N N . LEU A 1 217 ? -4.044 2.345 3.813 1.00 96.12 217 LEU A N 1
ATOM 1716 C CA . LEU A 1 217 ? -4.524 1.455 2.769 1.00 96.12 217 LEU A CA 1
ATOM 1717 C C . LEU A 1 217 ? -5.932 1.829 2.323 1.00 96.12 217 LEU A C 1
ATOM 1719 O O . LEU A 1 217 ? -6.758 2.252 3.130 1.00 96.12 217 LEU A O 1
ATOM 1723 N N . ASP A 1 218 ? -6.203 1.655 1.034 1.00 93.31 218 ASP A N 1
ATOM 1724 C CA . ASP A 1 218 ? -7.539 1.841 0.481 1.00 93.31 218 ASP A CA 1
ATOM 1725 C C . ASP A 1 218 ? -8.445 0.633 0.782 1.00 93.31 218 ASP A C 1
ATOM 1727 O O . ASP A 1 218 ? -8.058 -0.339 1.444 1.00 93.31 218 ASP A O 1
ATOM 1731 N N . VAL A 1 219 ? -9.677 0.676 0.273 1.00 91.38 219 VAL A N 1
ATOM 1732 C CA . VAL A 1 219 ? -10.652 -0.407 0.464 1.00 91.38 219 VAL A CA 1
ATOM 1733 C C . VAL A 1 219 ? -10.148 -1.746 -0.088 1.00 91.38 219 VAL A C 1
ATOM 1735 O O . VAL A 1 219 ? -10.442 -2.793 0.493 1.00 91.38 219 VAL A O 1
ATOM 1738 N N . PHE A 1 220 ? -9.313 -1.712 -1.131 1.00 93.38 220 PHE A N 1
ATOM 1739 C CA . PHE A 1 220 ? -8.732 -2.875 -1.797 1.00 93.38 220 PHE A CA 1
ATOM 1740 C C . PHE A 1 220 ? -7.411 -3.347 -1.182 1.00 93.38 220 PHE A C 1
ATOM 1742 O O . PHE A 1 220 ? -6.918 -4.402 -1.586 1.00 93.38 220 PHE A O 1
ATOM 1749 N N . CYS A 1 221 ? -6.878 -2.641 -0.182 1.00 96.44 221 CYS A N 1
ATOM 1750 C CA . CYS A 1 221 ? -5.570 -2.868 0.439 1.00 96.44 221 CYS A CA 1
ATOM 1751 C C . CYS A 1 221 ? -4.361 -2.508 -0.447 1.00 96.44 221 CYS A C 1
ATOM 1753 O O . CYS A 1 221 ? -3.284 -3.101 -0.307 1.00 96.44 221 CYS A O 1
ATOM 1755 N N . ASP A 1 222 ? -4.523 -1.556 -1.363 1.00 95.19 222 ASP A N 1
ATOM 1756 C CA . ASP A 1 222 ? -3.411 -0.842 -1.993 1.00 95.19 222 ASP A CA 1
ATOM 1757 C C . ASP A 1 222 ? -3.037 0.413 -1.198 1.00 95.19 222 ASP A C 1
ATOM 1759 O O . ASP A 1 222 ? -3.740 0.795 -0.266 1.00 95.19 222 ASP A O 1
ATOM 1763 N N . TYR A 1 223 ? -1.907 1.041 -1.545 1.00 94.62 223 TYR A N 1
ATOM 1764 C CA . TYR A 1 223 ? -1.516 2.308 -0.928 1.00 94.62 223 TYR A CA 1
ATOM 1765 C C . TYR A 1 223 ? -2.626 3.338 -1.082 1.00 94.62 223 TYR A C 1
ATOM 1767 O O . TYR A 1 223 ? -3.087 3.607 -2.190 1.00 94.62 223 TYR A O 1
ATOM 1775 N N . HIS A 1 224 ? -2.984 3.965 0.028 1.00 91.06 224 HIS A N 1
ATOM 1776 C CA . HIS A 1 224 ? -3.817 5.145 0.029 1.00 91.06 224 HIS A CA 1
ATOM 1777 C C . HIS A 1 224 ? -2.910 6.368 0.214 1.00 91.06 224 HIS A C 1
ATOM 1779 O O . HIS A 1 224 ? -2.386 6.562 1.316 1.00 91.06 224 HIS A O 1
ATOM 1785 N N . PRO A 1 225 ? -2.709 7.199 -0.830 1.00 75.62 225 PRO A N 1
ATOM 1786 C CA . PRO A 1 225 ? -1.847 8.381 -0.742 1.00 75.62 225 PRO A CA 1
ATOM 1787 C C . PRO A 1 225 ? -2.363 9.408 0.273 1.00 75.62 225 PRO A C 1
ATOM 1789 O O . PRO A 1 225 ? -1.605 10.268 0.704 1.00 75.62 225 PRO A O 1
ATOM 1792 N N . GLY A 1 226 ? -3.619 9.263 0.702 1.00 68.19 226 GLY A N 1
ATOM 1793 C CA . GLY A 1 226 ? -4.282 10.162 1.623 1.00 68.19 226 GLY A CA 1
ATOM 1794 C C . GLY A 1 226 ? -5.116 11.218 0.939 1.00 68.19 226 GLY A C 1
ATOM 1795 O O . GLY A 1 226 ? -4.994 11.461 -0.258 1.00 68.19 226 GLY A O 1
ATOM 1796 N N . ASP A 1 227 ? -5.985 11.807 1.746 1.00 67.25 227 ASP A N 1
ATOM 1797 C CA . ASP A 1 227 ? -6.701 13.031 1.445 1.00 67.25 227 ASP A CA 1
ATOM 1798 C C . ASP A 1 227 ? -6.217 14.074 2.469 1.00 67.25 227 ASP A C 1
ATOM 1800 O O . ASP A 1 227 ? -6.451 13.886 3.668 1.00 67.25 227 ASP A O 1
ATOM 1804 N N . PRO A 1 228 ? -5.513 15.138 2.036 1.00 67.12 228 PRO A N 1
ATOM 1805 C CA . PRO A 1 228 ? -4.979 16.164 2.931 1.00 67.12 228 PRO A CA 1
ATOM 1806 C C . PRO A 1 228 ? -6.044 16.791 3.836 1.00 67.12 228 PRO A C 1
ATOM 1808 O O . PRO A 1 228 ? -5.761 17.110 4.989 1.00 67.12 228 PRO A O 1
ATOM 1811 N N . VAL A 1 229 ? -7.273 16.932 3.330 1.00 64.31 229 VAL A N 1
ATOM 1812 C CA . VAL A 1 229 ? -8.402 17.506 4.072 1.00 64.31 229 VAL A CA 1
ATOM 1813 C C . VAL A 1 229 ? -8.820 16.556 5.190 1.00 64.31 229 VAL A C 1
ATOM 1815 O O . VAL A 1 229 ? -8.986 16.949 6.345 1.00 64.31 229 VAL A O 1
ATOM 1818 N N . ALA A 1 230 ? -8.918 15.272 4.862 1.00 64.62 230 ALA A N 1
ATOM 1819 C CA . ALA A 1 230 ? -9.254 14.225 5.810 1.00 64.62 230 ALA A CA 1
ATOM 1820 C C . ALA A 1 230 ? -8.194 14.116 6.929 1.00 64.62 230 ALA A C 1
ATOM 1822 O O . ALA A 1 230 ? -8.539 13.994 8.104 1.00 64.62 230 ALA A O 1
ATOM 1823 N N . GLU A 1 231 ? -6.910 14.229 6.584 1.00 66.44 231 GLU A N 1
ATOM 1824 C CA . GLU A 1 231 ? -5.790 14.185 7.536 1.00 66.44 231 GLU A CA 1
ATOM 1825 C C . GLU A 1 231 ? -5.741 15.401 8.473 1.00 66.44 231 GLU A C 1
ATOM 1827 O O . GLU A 1 231 ? -5.503 15.249 9.675 1.00 66.44 231 GLU A O 1
ATOM 1832 N N . GLU A 1 232 ? -5.996 16.609 7.961 1.00 67.69 232 GLU A N 1
ATOM 1833 C CA . GLU A 1 232 ? -6.115 17.815 8.788 1.00 67.69 232 GLU A CA 1
ATOM 1834 C C . GLU A 1 232 ? -7.254 17.667 9.805 1.00 67.69 232 GLU A C 1
ATOM 1836 O O . GLU A 1 232 ? -7.113 18.010 10.982 1.00 67.69 232 GLU A O 1
ATOM 1841 N N . HIS A 1 233 ? -8.372 17.074 9.386 1.00 65.31 233 HIS A N 1
ATOM 1842 C CA . HIS A 1 233 ? -9.482 16.796 10.285 1.00 65.31 233 HIS A CA 1
ATOM 1843 C C . HIS A 1 233 ? -9.110 15.804 11.390 1.00 65.31 233 HIS A C 1
ATOM 1845 O O . HIS A 1 233 ? -9.460 16.065 12.541 1.00 65.31 233 HIS A O 1
ATOM 1851 N N . GLU A 1 234 ? -8.368 14.733 11.085 1.00 63.56 234 GLU A N 1
ATOM 1852 C CA . GLU A 1 234 ? -7.847 13.776 12.077 1.00 63.56 234 GLU A CA 1
ATOM 1853 C C . GLU A 1 234 ? -6.883 14.409 13.083 1.00 63.56 234 GLU A C 1
ATOM 1855 O O . GLU A 1 234 ? -6.916 14.066 14.263 1.00 63.56 234 GLU A O 1
ATOM 1860 N N . CYS A 1 235 ? -6.054 15.364 12.659 1.00 60.97 235 CYS A N 1
ATOM 1861 C CA . CYS A 1 235 ? -5.120 16.043 13.561 1.00 60.97 235 CYS A CA 1
ATOM 1862 C C . CYS A 1 235 ? -5.844 16.890 14.611 1.00 60.97 235 CYS A C 1
ATOM 1864 O O . CYS A 1 235 ? -5.410 16.982 15.759 1.00 60.97 235 CYS A O 1
ATOM 1866 N N . MET A 1 236 ? -6.976 17.467 14.220 1.00 62.75 236 MET A N 1
ATOM 1867 C CA . MET A 1 236 ? -7.775 18.348 15.058 1.00 62.75 236 MET A CA 1
ATOM 1868 C C . MET A 1 236 ? -8.687 17.579 16.031 1.00 62.75 236 MET A C 1
ATOM 1870 O O . MET A 1 236 ? -9.226 18.169 16.957 1.00 62.75 236 MET A O 1
ATOM 1874 N N . TRP A 1 237 ? -8.858 16.261 15.880 1.00 60.50 237 TRP A N 1
ATOM 1875 C CA . TRP A 1 237 ? -9.777 15.436 16.685 1.00 60.50 237 TRP A CA 1
ATOM 1876 C C . TRP A 1 237 ? -9.703 15.574 18.214 1.00 60.50 237 TRP A C 1
ATOM 1878 O O . TRP A 1 237 ? -10.762 15.607 18.853 1.00 60.50 237 TRP A O 1
ATOM 1888 N N . PRO A 1 238 ? -8.510 15.635 18.837 1.00 56.03 238 PRO A N 1
ATOM 1889 C CA . PRO A 1 238 ? -8.391 15.688 20.293 1.00 56.03 238 PRO A CA 1
ATOM 1890 C C . PRO A 1 238 ? -9.075 16.901 20.940 1.00 56.03 238 PRO A C 1
ATOM 1892 O O . PRO A 1 238 ? -9.536 16.793 22.076 1.00 56.03 238 PRO A O 1
ATOM 1895 N N . GLU A 1 239 ? -9.171 18.026 20.229 1.00 56.22 239 GLU A N 1
ATOM 1896 C CA . GLU A 1 239 ? -9.674 19.304 20.755 1.00 56.22 239 GLU A CA 1
ATOM 1897 C C . GLU A 1 239 ? -11.211 19.373 20.774 1.00 56.22 239 GLU A C 1
ATOM 1899 O O . GLU A 1 239 ? -11.803 19.967 21.672 1.00 56.22 239 GLU A O 1
ATOM 1904 N N . TYR A 1 240 ? -11.883 18.687 19.846 1.00 51.75 240 TYR A N 1
ATOM 1905 C CA . TYR A 1 240 ? -13.331 18.829 19.623 1.00 51.75 240 TYR A CA 1
ATOM 1906 C C . TYR A 1 240 ? -14.168 18.114 20.691 1.00 51.75 240 TYR A C 1
ATOM 1908 O O . TYR A 1 240 ? -15.288 18.523 20.990 1.00 51.75 240 TYR A O 1
ATOM 1916 N N . PHE A 1 241 ? -13.616 17.075 21.322 1.00 50.94 241 PHE A N 1
ATOM 1917 C CA . PHE A 1 241 ? -14.297 16.327 22.384 1.00 50.94 241 PHE A CA 1
ATOM 1918 C C . PHE A 1 241 ? -14.196 16.964 23.766 1.00 50.94 241 PHE A C 1
ATOM 1920 O O . PHE A 1 241 ? -15.026 16.673 24.625 1.00 50.94 241 PHE A O 1
ATOM 1927 N N . VAL A 1 242 ? -13.226 17.855 23.988 1.00 51.66 242 VAL A N 1
ATOM 1928 C CA . VAL A 1 242 ? -13.136 18.614 25.247 1.00 51.66 242 VAL A CA 1
ATOM 1929 C C . VAL A 1 242 ? -14.381 19.493 25.433 1.00 51.66 242 VAL A C 1
ATOM 1931 O O . VAL A 1 242 ? -14.774 19.777 26.560 1.00 51.66 242 VAL A O 1
ATOM 1934 N N . GLN A 1 243 ? -15.058 19.855 24.339 1.00 49.84 243 GLN A N 1
ATOM 1935 C CA . GLN A 1 243 ? -16.187 20.780 24.350 1.00 49.84 243 GLN A CA 1
ATOM 1936 C C . GLN A 1 243 ? -17.573 20.109 24.397 1.00 49.84 243 GLN A C 1
ATOM 1938 O O . GLN A 1 243 ? -18.562 20.795 24.644 1.00 49.84 243 GLN A O 1
ATOM 1943 N N . GLN A 1 244 ? -17.678 18.789 24.195 1.00 50.41 244 GLN A N 1
ATOM 1944 C CA . GLN A 1 244 ? -18.968 18.088 24.086 1.00 50.41 244 GLN A CA 1
ATOM 1945 C C . GLN A 1 244 ? -18.989 16.768 24.868 1.00 50.41 244 GLN A C 1
ATOM 1947 O O . GLN A 1 244 ? -18.965 15.674 24.310 1.00 50.41 244 GLN A O 1
ATOM 1952 N N . SER A 1 245 ? -19.067 16.868 26.193 1.00 42.22 245 SER A N 1
ATOM 1953 C CA . SER A 1 245 ? -19.382 15.729 27.062 1.00 42.22 245 SER A CA 1
ATOM 1954 C C . SER A 1 245 ? -20.895 15.690 27.304 1.00 42.22 245 SER A C 1
ATOM 1956 O O . SER A 1 245 ? -21.385 16.430 28.151 1.00 42.22 245 SER A O 1
ATOM 1958 N N . GLY A 1 246 ? -21.660 14.879 26.559 1.00 45.75 246 GLY A N 1
ATOM 1959 C CA . GLY A 1 246 ? -23.088 14.709 26.883 1.00 45.75 246 GLY A CA 1
ATOM 1960 C C . GLY A 1 246 ? -24.025 14.036 25.875 1.00 45.75 246 GLY A C 1
ATOM 1961 O O . GLY A 1 246 ? -25.167 13.774 26.239 1.00 45.75 246 GLY A O 1
ATOM 1962 N N . VAL A 1 247 ? -23.611 13.731 24.641 1.00 47.47 247 VAL A N 1
ATOM 1963 C CA . VAL A 1 247 ? -24.524 13.147 23.636 1.00 47.47 247 VAL A CA 1
ATOM 1964 C C . VAL A 1 247 ? -24.271 11.647 23.495 1.00 47.47 247 VAL A C 1
ATOM 1966 O O . VAL A 1 247 ? -23.132 11.227 23.310 1.00 47.47 247 VAL A O 1
ATOM 1969 N N . GLY A 1 248 ? -25.329 10.834 23.588 1.00 44.22 248 GLY A N 1
ATOM 1970 C CA . GLY A 1 248 ? -25.274 9.391 23.339 1.00 44.22 248 GLY A CA 1
ATO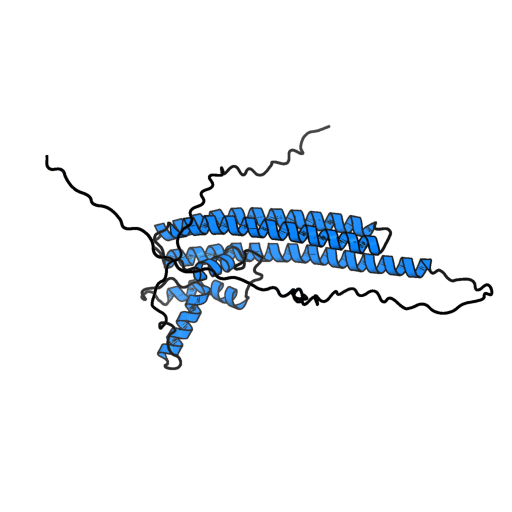M 1971 C C . GLY A 1 248 ? -24.767 9.115 21.926 1.00 44.22 248 GLY A C 1
ATOM 1972 O O . GLY A 1 248 ? -25.463 9.377 20.947 1.00 44.22 248 GLY A O 1
ATOM 1973 N N . MET A 1 249 ? -23.527 8.645 21.824 1.00 50.78 249 MET A N 1
ATOM 1974 C CA . MET A 1 249 ? -22.818 8.562 20.554 1.00 50.78 249 MET A CA 1
ATOM 1975 C C . MET A 1 249 ? -23.099 7.255 19.820 1.00 50.78 249 MET A C 1
ATOM 1977 O O . MET A 1 249 ? -22.822 6.166 20.322 1.00 50.78 249 MET A O 1
ATOM 1981 N N . VAL A 1 250 ? -23.583 7.374 18.586 1.00 53.47 250 VAL A N 1
ATOM 1982 C CA . VAL A 1 250 ? -23.420 6.329 17.572 1.00 53.47 250 VAL A CA 1
ATOM 1983 C C . VAL A 1 250 ? -21.944 6.323 17.163 1.00 53.47 250 VAL A C 1
ATOM 1985 O O . VAL A 1 250 ? -21.334 7.386 17.052 1.00 53.47 250 VAL A O 1
ATOM 1988 N N . ALA A 1 251 ? -21.350 5.143 16.975 1.00 52.41 251 ALA A N 1
ATOM 1989 C CA . ALA A 1 251 ? -19.974 5.029 16.506 1.00 52.41 251 ALA A CA 1
ATOM 1990 C C . ALA A 1 251 ? -19.882 5.550 15.064 1.00 52.41 251 ALA A C 1
ATOM 1992 O O . ALA A 1 251 ? -20.224 4.849 14.116 1.00 52.41 251 ALA A O 1
ATOM 1993 N N . VAL A 1 252 ? -19.454 6.800 14.919 1.00 58.66 252 VAL A N 1
ATOM 1994 C CA . VAL A 1 252 ? -19.135 7.435 13.639 1.00 58.66 252 VAL A CA 1
ATOM 1995 C C . VAL A 1 252 ? -17.613 7.519 13.539 1.00 58.66 252 VAL A C 1
ATOM 1997 O O . VAL A 1 252 ? -16.957 7.754 14.554 1.00 58.66 252 VAL A O 1
ATOM 2000 N N . SER A 1 253 ? -17.039 7.293 12.354 1.00 60.09 253 SER A N 1
ATOM 2001 C CA . SER A 1 253 ? -15.585 7.368 12.167 1.00 60.09 253 SER A CA 1
ATOM 2002 C C . SER A 1 253 ? -15.027 8.743 12.501 1.00 60.09 253 SER A C 1
ATOM 2004 O O . SER A 1 253 ? -15.777 9.727 12.480 1.00 60.09 253 SER A O 1
ATOM 2006 N N . PRO A 1 254 ? -13.710 8.842 12.770 1.00 61.19 254 PRO A N 1
ATOM 2007 C CA . PRO A 1 254 ? -13.075 10.126 12.935 1.00 61.19 254 PRO A CA 1
ATOM 2008 C C . PRO A 1 254 ? -13.431 11.127 11.820 1.00 61.19 254 PRO A C 1
ATOM 2010 O O . PRO A 1 254 ? -13.843 12.265 12.050 1.00 61.19 254 PRO A O 1
ATOM 2013 N N . TYR A 1 255 ? -13.379 10.659 10.581 1.00 60.81 255 TYR A N 1
ATOM 2014 C CA . TYR A 1 255 ? -13.696 11.459 9.406 1.00 60.81 255 TYR A CA 1
ATOM 2015 C C . TYR A 1 255 ? -15.170 11.886 9.353 1.00 60.81 255 TYR A C 1
ATOM 2017 O O . TYR A 1 255 ? -15.477 13.065 9.168 1.00 60.81 255 TYR A O 1
ATOM 2025 N N . LEU A 1 256 ? -16.094 10.951 9.580 1.00 57.00 256 LEU A N 1
ATOM 2026 C CA . LEU A 1 256 ? -17.525 11.194 9.403 1.00 57.00 256 LEU A CA 1
ATOM 2027 C C . LEU A 1 256 ? -18.167 11.933 10.580 1.00 57.00 256 LEU A C 1
ATOM 2029 O O . LEU A 1 256 ? -19.197 12.580 10.404 1.00 57.00 256 LEU A O 1
ATOM 2033 N N . TYR A 1 257 ? -17.586 11.891 11.781 1.00 60.59 257 TYR A N 1
ATOM 2034 C CA . TYR A 1 257 ? -18.210 12.504 12.956 1.00 60.59 257 TYR A CA 1
ATOM 2035 C C . TYR A 1 257 ? -18.320 14.023 12.821 1.00 60.59 257 TYR A C 1
ATOM 2037 O O . TYR A 1 257 ? -19.345 14.609 13.164 1.00 60.59 257 TYR A O 1
ATOM 2045 N N . ARG A 1 258 ? -17.281 14.675 12.280 1.00 59.22 258 ARG A N 1
ATOM 2046 C CA . ARG A 1 258 ? -17.295 16.125 12.061 1.00 59.22 258 ARG A CA 1
ATOM 2047 C C . ARG A 1 258 ? -18.297 16.506 10.976 1.00 59.22 258 ARG A C 1
ATOM 2049 O O . ARG A 1 258 ? -19.031 17.473 11.155 1.00 59.22 258 ARG A O 1
ATOM 2056 N N . GLN A 1 259 ? -18.358 15.741 9.887 1.00 58.94 259 GLN A N 1
ATOM 2057 C CA . GLN A 1 259 ? -19.337 15.960 8.823 1.00 58.94 259 GLN A CA 1
ATOM 2058 C C . GLN A 1 259 ? -20.768 15.766 9.339 1.00 58.94 259 GLN A C 1
ATOM 2060 O O . GLN A 1 259 ? -21.641 16.585 9.060 1.00 58.94 259 GLN A O 1
ATOM 2065 N N . TRP A 1 260 ? -20.995 14.739 10.161 1.00 57.91 260 TRP A N 1
ATOM 2066 C CA . TRP A 1 260 ? -22.268 14.513 10.837 1.00 57.91 260 TRP A CA 1
ATOM 2067 C C . TRP A 1 260 ? -22.635 15.679 11.758 1.00 57.91 260 TRP A C 1
ATOM 2069 O O . TRP A 1 260 ? -23.774 16.130 11.725 1.00 57.91 260 TRP A O 1
ATOM 2079 N N . GLN A 1 261 ? -21.687 16.234 12.519 1.00 57.06 261 GLN A N 1
ATOM 2080 C CA . GLN A 1 261 ? -21.946 17.410 13.353 1.00 57.06 261 GLN A CA 1
ATOM 2081 C C . GLN A 1 261 ? -22.209 18.683 12.553 1.00 57.06 261 GLN A C 1
ATOM 2083 O O . GLN A 1 261 ? -23.115 19.429 12.903 1.00 57.06 261 GLN A O 1
ATOM 2088 N N . GLN A 1 262 ? -21.452 18.948 11.489 1.00 58.19 262 GLN A N 1
ATOM 2089 C CA . GLN A 1 262 ? -21.701 20.099 10.617 1.00 58.19 262 GLN A CA 1
ATOM 2090 C C . GLN A 1 262 ? -23.060 19.971 9.922 1.00 58.19 262 GLN A C 1
ATOM 2092 O O . GLN A 1 262 ? -23.798 20.952 9.832 1.00 58.19 262 GLN A O 1
ATOM 2097 N N . GLY A 1 263 ? -23.429 18.756 9.510 1.00 56.91 263 GLY A N 1
ATOM 2098 C CA . GLY A 1 263 ? -24.752 18.429 8.989 1.00 56.91 263 GLY A CA 1
ATOM 2099 C C . GLY A 1 263 ? -25.854 18.573 10.040 1.00 56.91 263 GLY A C 1
ATOM 2100 O O . GLY A 1 263 ? -26.886 19.159 9.746 1.00 56.91 263 GLY A O 1
ATOM 2101 N N . ALA A 1 264 ? -25.632 18.127 11.279 1.00 54.22 264 ALA A N 1
ATOM 2102 C CA . ALA A 1 264 ? -26.582 18.256 12.385 1.00 54.22 264 ALA A CA 1
ATOM 2103 C C . ALA A 1 264 ? -26.744 19.711 12.853 1.00 54.22 264 ALA A C 1
ATOM 2105 O O . ALA A 1 264 ? -27.859 20.137 13.133 1.00 54.22 264 ALA A O 1
ATOM 2106 N N . ALA A 1 265 ? -25.665 20.497 12.881 1.00 51.41 265 ALA A N 1
ATOM 2107 C CA . ALA A 1 265 ? -25.698 21.932 13.157 1.00 51.41 265 ALA A CA 1
ATOM 2108 C C . ALA A 1 265 ? -26.392 22.706 12.021 1.00 51.41 265 ALA A C 1
ATOM 2110 O O . ALA A 1 265 ? -27.181 23.613 12.283 1.00 51.41 265 ALA A O 1
ATOM 2111 N N . SER A 1 266 ? -26.177 22.303 10.764 1.00 49.88 266 SER A N 1
ATOM 2112 C CA . SER A 1 266 ? -26.865 22.879 9.597 1.00 49.88 266 SER A CA 1
ATOM 2113 C C . SER A 1 266 ? -28.346 22.478 9.527 1.00 49.88 266 SER A C 1
ATOM 2115 O O . SER A 1 266 ? -29.192 23.296 9.154 1.00 49.88 266 SER A O 1
ATOM 2117 N N . ALA A 1 267 ? -28.684 21.253 9.944 1.00 48.41 267 ALA A N 1
ATOM 2118 C CA . ALA A 1 267 ? -30.055 20.759 10.077 1.00 48.41 267 ALA A CA 1
ATOM 2119 C C . ALA A 1 267 ? -30.791 21.421 11.253 1.00 48.41 267 ALA A C 1
ATOM 2121 O O . ALA A 1 267 ? -31.954 21.791 11.114 1.00 48.41 267 ALA A O 1
ATOM 2122 N N . ALA A 1 268 ? -30.107 21.670 12.375 1.00 52.47 268 ALA A N 1
ATOM 2123 C CA . ALA A 1 268 ? -30.625 22.475 13.484 1.00 52.47 268 ALA A CA 1
ATOM 2124 C C . ALA A 1 268 ? -30.865 23.943 13.078 1.00 52.47 268 ALA A C 1
ATOM 2126 O O . ALA A 1 268 ? -31.745 24.595 13.634 1.00 52.47 268 ALA A O 1
ATOM 2127 N N . SER A 1 269 ? -30.142 24.441 12.068 1.00 53.41 269 SER A N 1
ATOM 2128 C CA . SER A 1 269 ? -30.370 25.748 11.436 1.00 53.41 269 SER A CA 1
ATOM 2129 C C . SER A 1 269 ? -31.441 25.724 10.326 1.00 53.41 269 SER A C 1
ATOM 2131 O O . SER A 1 269 ? -31.606 26.717 9.617 1.00 53.41 269 SER A O 1
ATOM 2133 N N . GLY A 1 270 ? -32.166 24.610 10.151 1.00 47.09 270 GLY A N 1
ATOM 2134 C CA . GLY A 1 270 ? -33.325 24.493 9.257 1.00 47.09 270 GLY A CA 1
ATOM 2135 C C . GLY A 1 270 ? -33.011 24.417 7.759 1.00 47.09 270 GLY A C 1
ATOM 2136 O O . GLY A 1 270 ? -33.919 24.578 6.949 1.00 47.09 270 GLY A O 1
ATOM 2137 N N . SER A 1 271 ? -31.750 24.192 7.373 1.00 44.78 271 SER A N 1
ATOM 2138 C CA . SER A 1 271 ? -31.326 24.310 5.968 1.00 44.78 271 SER A CA 1
ATOM 2139 C C . SER A 1 271 ? -31.324 22.994 5.175 1.00 44.78 271 SER A C 1
ATOM 2141 O O . SER A 1 271 ? -31.506 23.041 3.964 1.00 44.78 271 SER A O 1
ATOM 2143 N N . TYR A 1 272 ? -31.196 21.827 5.822 1.00 44.28 272 TYR A N 1
ATOM 2144 C CA . TYR A 1 272 ? -31.266 20.503 5.179 1.00 44.28 272 TYR A CA 1
ATOM 2145 C C . TYR A 1 272 ? -31.808 19.429 6.137 1.00 44.28 272 TYR A C 1
ATOM 2147 O O . TYR A 1 272 ? -31.601 19.507 7.348 1.00 44.28 272 TYR A O 1
ATOM 2155 N N . MET A 1 273 ? -32.495 18.415 5.595 1.00 37.16 273 MET A N 1
ATOM 2156 C CA . MET A 1 273 ? -33.018 17.280 6.370 1.00 37.16 273 MET A CA 1
ATOM 2157 C C . MET A 1 273 ? -31.886 16.355 6.862 1.00 37.16 273 MET A C 1
ATOM 2159 O O . MET A 1 273 ? -30.968 16.062 6.092 1.00 37.16 273 MET A O 1
ATOM 2163 N N . PRO A 1 274 ? -31.945 15.854 8.112 1.00 42.56 274 PRO A N 1
ATOM 2164 C CA . PRO A 1 274 ? -30.967 14.906 8.635 1.00 42.56 274 PRO A CA 1
ATOM 2165 C C . PRO A 1 274 ? -31.060 13.550 7.916 1.00 42.56 274 PRO A C 1
ATOM 2167 O O . PRO A 1 274 ? -32.146 13.021 7.694 1.00 42.56 274 PRO A O 1
ATOM 2170 N N . LEU A 1 275 ? -29.900 12.957 7.613 1.00 46.00 275 LEU A N 1
ATOM 2171 C CA . LEU A 1 275 ? -29.709 11.659 6.936 1.00 46.00 275 LEU A CA 1
ATOM 2172 C C . LEU A 1 275 ? -30.218 10.424 7.722 1.00 46.00 275 LEU A C 1
ATOM 2174 O O . LEU A 1 275 ? -29.845 9.294 7.425 1.00 46.00 275 LEU A O 1
ATOM 2178 N N . THR A 1 276 ? -31.082 10.591 8.722 1.00 42.97 276 THR A N 1
ATOM 2179 C CA . THR A 1 276 ? -31.568 9.506 9.593 1.00 42.97 276 THR A CA 1
ATOM 2180 C C . THR A 1 276 ? -32.723 8.685 9.001 1.00 42.97 276 THR A C 1
ATOM 2182 O O . THR A 1 276 ? -33.336 7.899 9.719 1.00 42.97 276 THR A O 1
ATOM 2185 N N . SER A 1 277 ? -33.040 8.825 7.709 1.00 36.31 277 SER A N 1
ATOM 2186 C CA . SER A 1 277 ? -34.240 8.222 7.098 1.00 36.31 277 SER A CA 1
ATOM 2187 C C . SER A 1 277 ? -34.059 6.836 6.461 1.00 36.31 277 SER A C 1
ATOM 2189 O O . SER A 1 277 ? -35.010 6.348 5.861 1.00 36.31 277 SER A O 1
ATOM 2191 N N . TYR A 1 278 ? -32.906 6.172 6.579 1.00 33.72 278 TYR A N 1
ATOM 2192 C CA . TYR A 1 278 ? -32.754 4.788 6.102 1.00 33.72 278 TYR A CA 1
ATOM 2193 C C . TYR A 1 278 ? -32.623 3.814 7.276 1.00 33.72 278 TYR A C 1
ATOM 2195 O O . TYR A 1 278 ? -31.531 3.434 7.692 1.00 33.72 278 TYR A O 1
ATOM 2203 N N . THR A 1 279 ? -33.767 3.407 7.828 1.00 39.34 279 THR A N 1
ATOM 2204 C CA . THR A 1 279 ? -33.883 2.210 8.667 1.00 39.34 279 THR A CA 1
ATOM 2205 C C . THR A 1 279 ? -34.932 1.254 8.089 1.00 39.34 279 THR A C 1
ATOM 2207 O O . THR A 1 279 ? -36.057 1.652 7.798 1.00 39.34 279 THR A O 1
ATOM 2210 N N . GLY A 1 280 ? -34.539 -0.022 7.965 1.00 31.83 280 GLY A N 1
ATOM 2211 C CA . GLY A 1 280 ? -35.377 -1.189 7.638 1.00 31.83 280 GLY A CA 1
ATOM 2212 C C . GLY A 1 280 ? -35.252 -1.656 6.178 1.00 31.83 280 GLY A C 1
ATOM 2213 O O . GLY A 1 280 ? -35.236 -0.833 5.277 1.00 31.83 280 GLY A O 1
ATOM 2214 N N . ASN A 1 281 ? -35.177 -2.943 5.825 1.00 29.50 281 ASN A N 1
ATOM 2215 C CA . ASN A 1 281 ? -35.210 -4.219 6.550 1.00 29.50 281 ASN A CA 1
ATOM 2216 C C . ASN A 1 281 ? -34.742 -5.336 5.577 1.00 29.50 281 ASN A C 1
ATOM 2218 O O . ASN A 1 281 ? -35.037 -5.243 4.393 1.00 29.50 281 ASN A O 1
ATOM 2222 N N . ASN A 1 282 ? -34.096 -6.381 6.120 1.00 31.94 282 ASN A N 1
ATOM 2223 C CA . ASN A 1 282 ? -34.018 -7.801 5.699 1.00 31.94 282 ASN A CA 1
ATOM 2224 C C . ASN A 1 282 ? -33.899 -8.210 4.211 1.00 31.94 282 ASN A C 1
ATOM 2226 O O . ASN A 1 282 ? -34.823 -7.989 3.440 1.00 31.94 282 ASN A O 1
ATOM 2230 N N . ALA A 1 283 ? -32.894 -9.044 3.896 1.00 30.09 283 ALA A N 1
ATOM 2231 C CA . ALA A 1 283 ? -33.109 -10.435 3.446 1.00 30.09 283 ALA A CA 1
ATOM 2232 C C . ALA A 1 283 ? -31.778 -11.209 3.309 1.00 30.09 283 ALA A C 1
ATOM 2234 O O . ALA A 1 283 ? -30.846 -10.756 2.654 1.00 30.09 283 ALA A O 1
ATOM 2235 N N . GLU A 1 284 ? -31.737 -12.353 3.994 1.00 32.09 284 GLU A N 1
ATOM 2236 C CA . GLU A 1 284 ? -30.928 -13.568 3.805 1.00 32.09 284 GLU A CA 1
ATOM 2237 C C . GLU A 1 284 ? -29.852 -13.585 2.706 1.00 32.09 284 GLU A C 1
ATOM 2239 O O . GLU A 1 284 ? -30.159 -13.559 1.517 1.00 32.09 284 GLU A O 1
ATOM 2244 N N . VAL A 1 285 ? -28.601 -13.838 3.109 1.00 32.50 285 VAL A N 1
ATOM 2245 C CA . VAL A 1 285 ? -27.701 -14.672 2.304 1.00 32.50 285 VAL A CA 1
ATOM 2246 C C . VAL A 1 285 ? -27.067 -15.717 3.215 1.00 32.50 285 VAL A C 1
ATOM 2248 O O . VAL A 1 285 ? -26.356 -15.421 4.173 1.00 32.50 285 VAL A O 1
ATOM 2251 N N . GLU A 1 286 ? -27.438 -16.944 2.897 1.00 28.02 286 GLU A N 1
ATOM 2252 C CA . GLU A 1 286 ? -27.074 -18.230 3.462 1.00 28.02 286 GLU A CA 1
ATOM 2253 C C . GLU A 1 286 ? -25.549 -18.419 3.563 1.00 28.02 286 GLU A C 1
ATOM 2255 O O . GLU A 1 286 ? -24.797 -18.175 2.618 1.00 28.02 286 GLU A O 1
ATOM 2260 N N . TYR A 1 287 ? -25.094 -18.846 4.743 1.00 31.44 287 TYR A N 1
ATOM 2261 C CA . TYR A 1 287 ? -23.712 -19.227 5.016 1.00 31.44 287 TYR A CA 1
ATOM 2262 C C . TYR A 1 287 ? -23.378 -20.536 4.292 1.00 31.44 287 TYR A C 1
ATOM 2264 O O . TYR A 1 287 ? -23.992 -21.562 4.581 1.00 31.44 287 TYR A O 1
ATOM 2272 N N . LEU A 1 288 ? -22.340 -20.533 3.450 1.00 30.69 288 LEU A N 1
ATOM 2273 C CA . LEU A 1 288 ? -21.592 -21.753 3.153 1.00 30.69 288 LEU A CA 1
ATOM 2274 C C . LEU A 1 288 ? -20.226 -21.680 3.840 1.00 30.69 288 LEU A C 1
ATOM 2276 O O . LEU A 1 288 ? -19.330 -20.929 3.454 1.00 30.69 288 LEU A O 1
ATOM 2280 N N . GLU A 1 289 ? -20.129 -22.443 4.920 1.00 33.81 289 GLU A N 1
ATOM 2281 C CA . GLU A 1 289 ? -18.929 -22.746 5.685 1.00 33.81 289 GLU A CA 1
ATOM 2282 C C . GLU A 1 289 ? -17.983 -23.595 4.820 1.00 33.81 289 GLU A C 1
ATOM 2284 O O . GLU A 1 289 ? -18.326 -24.711 4.438 1.00 33.81 289 GLU A O 1
ATOM 2289 N N . GLU A 1 290 ? -16.775 -23.110 4.531 1.00 31.22 290 GLU A N 1
ATOM 2290 C CA . GLU A 1 290 ? -15.694 -23.975 4.049 1.00 31.22 290 GLU A CA 1
ATOM 2291 C C . GLU A 1 290 ? -14.459 -23.735 4.922 1.00 31.22 290 GLU A C 1
ATOM 2293 O O . GLU A 1 290 ? -13.679 -22.795 4.753 1.00 31.22 290 GLU A O 1
ATOM 2298 N N . GLY A 1 291 ? -14.360 -24.556 5.968 1.00 30.77 291 GLY A N 1
ATOM 2299 C CA . GLY A 1 291 ? -13.284 -24.515 6.943 1.00 30.77 291 GLY A CA 1
ATOM 2300 C C . GLY A 1 291 ? -11.968 -24.996 6.343 1.00 30.77 291 GLY A C 1
ATOM 2301 O O . GLY A 1 291 ? -11.884 -26.096 5.808 1.00 30.77 291 GLY A O 1
ATOM 2302 N N . TYR A 1 292 ? -10.908 -24.207 6.518 1.00 31.83 292 TYR A N 1
ATOM 2303 C CA . TYR A 1 292 ? -9.543 -24.697 6.361 1.00 31.83 292 TYR A CA 1
ATOM 2304 C C . TYR A 1 292 ? -8.692 -24.323 7.573 1.00 31.83 292 TYR A C 1
ATOM 2306 O O . TYR A 1 292 ? -8.240 -23.190 7.748 1.00 31.83 292 TYR A O 1
ATOM 2314 N N . TYR A 1 293 ? -8.459 -25.338 8.405 1.00 36.28 293 TYR A N 1
ATOM 2315 C CA . TYR A 1 293 ? -7.348 -25.399 9.341 1.00 36.28 293 TYR A CA 1
ATOM 2316 C C . TYR A 1 293 ? -6.034 -25.361 8.548 1.00 36.28 293 TYR A C 1
ATOM 2318 O O . TYR A 1 293 ? -5.734 -26.270 7.778 1.00 36.28 293 TYR A O 1
ATOM 2326 N N . GLY A 1 294 ? -5.234 -24.316 8.749 1.00 32.78 294 GLY A N 1
ATOM 2327 C CA . GLY A 1 294 ? -3.894 -24.197 8.180 1.00 32.78 294 GLY A CA 1
ATOM 2328 C C . GLY A 1 294 ? -2.985 -23.476 9.162 1.00 32.78 294 GLY A C 1
ATOM 2329 O O . GLY A 1 294 ? -3.140 -22.281 9.391 1.00 32.78 294 GLY A O 1
ATOM 2330 N N . ALA A 1 295 ? -2.086 -24.239 9.778 1.00 33.06 295 ALA A N 1
ATOM 2331 C CA . ALA A 1 295 ? -1.225 -23.854 10.885 1.00 33.06 295 ALA A CA 1
ATOM 2332 C C . ALA A 1 295 ? -0.462 -22.530 10.669 1.00 33.06 295 ALA A C 1
ATOM 2334 O O . ALA A 1 295 ? 0.272 -22.355 9.695 1.00 33.06 295 ALA A O 1
ATOM 2335 N N . ASP A 1 296 ? -0.594 -21.630 11.648 1.00 37.72 296 ASP A N 1
ATOM 2336 C CA . ASP A 1 296 ? 0.271 -20.473 11.864 1.00 37.72 296 ASP A CA 1
ATOM 2337 C C . ASP A 1 296 ? 1.704 -20.974 12.162 1.00 37.72 296 ASP A C 1
ATOM 2339 O O . ASP A 1 296 ? 2.018 -21.361 13.284 1.00 37.72 296 ASP A O 1
ATOM 2343 N N . ASN A 1 297 ? 2.589 -20.963 11.163 1.00 34.00 297 ASN A N 1
ATOM 2344 C CA . ASN A 1 297 ? 4.039 -21.035 11.365 1.00 34.00 297 ASN A CA 1
ATOM 2345 C C . ASN A 1 297 ? 4.732 -20.134 10.338 1.00 34.00 297 ASN A C 1
ATOM 2347 O O . ASN A 1 297 ? 5.220 -20.577 9.302 1.00 34.00 297 ASN A O 1
ATOM 2351 N N . TRP A 1 298 ? 4.743 -18.832 10.621 1.00 39.03 298 TRP A N 1
ATOM 2352 C CA . TRP A 1 298 ? 5.513 -17.860 9.852 1.00 39.03 298 TRP A CA 1
ATOM 2353 C C . TRP A 1 298 ? 6.710 -17.413 10.696 1.00 39.03 298 TRP A C 1
ATOM 2355 O O . TRP A 1 298 ? 6.559 -16.632 11.634 1.00 39.03 298 TRP A O 1
ATOM 2365 N N . ARG A 1 299 ? 7.896 -17.950 10.385 1.00 36.19 299 ARG A N 1
ATOM 2366 C CA . ARG A 1 299 ? 9.184 -17.402 10.830 1.00 36.19 299 ARG A CA 1
ATOM 2367 C C . ARG A 1 299 ? 9.791 -16.610 9.668 1.00 36.19 299 ARG A C 1
ATOM 2369 O O . ARG A 1 299 ? 9.782 -17.127 8.552 1.00 36.19 299 ARG A O 1
ATOM 2376 N N . PRO A 1 300 ? 10.314 -15.397 9.895 1.00 36.28 300 PRO A N 1
ATOM 2377 C CA . PRO A 1 300 ? 11.217 -14.772 8.941 1.00 36.28 300 PRO A CA 1
ATOM 2378 C C . PRO A 1 300 ? 12.487 -15.624 8.875 1.00 36.28 300 PRO A C 1
ATOM 2380 O O . PRO A 1 300 ? 13.031 -15.988 9.916 1.00 36.28 300 PRO A O 1
ATOM 2383 N N . ASP A 1 301 ? 12.908 -15.981 7.668 1.00 34.38 301 ASP A N 1
ATOM 2384 C CA . ASP A 1 301 ? 14.153 -16.706 7.441 1.00 34.38 301 ASP A CA 1
ATOM 2385 C C . ASP A 1 301 ? 15.326 -15.791 7.829 1.00 34.38 301 ASP A C 1
ATOM 2387 O O . ASP A 1 301 ? 15.499 -14.705 7.269 1.00 34.38 301 ASP A O 1
ATOM 2391 N N . ASP A 1 302 ? 16.084 -16.199 8.847 1.00 34.59 302 ASP A N 1
ATOM 2392 C CA . ASP A 1 302 ? 17.337 -15.560 9.228 1.00 34.59 302 ASP A CA 1
ATOM 2393 C C . ASP A 1 302 ? 18.366 -15.880 8.141 1.00 34.59 302 ASP A C 1
ATOM 2395 O O . ASP A 1 302 ? 18.905 -16.989 8.077 1.00 34.59 302 ASP A O 1
ATOM 2399 N N . SER A 1 303 ? 18.669 -14.893 7.297 1.00 35.56 303 SER A 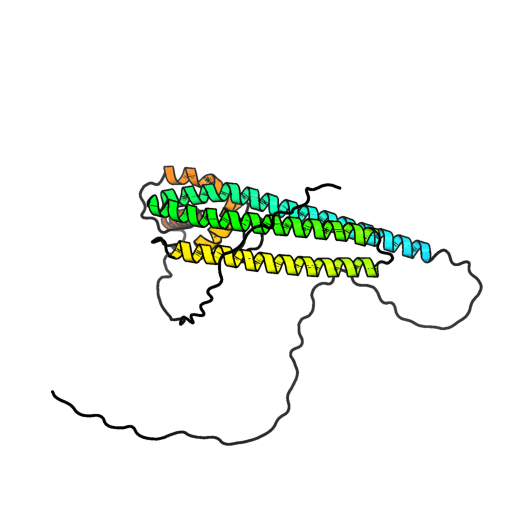N 1
ATOM 2400 C CA . SER A 1 303 ? 19.789 -14.937 6.360 1.00 35.56 303 SER A CA 1
ATOM 2401 C C . SER A 1 303 ? 21.102 -15.174 7.113 1.00 35.56 303 SER A C 1
ATOM 2403 O O . SER A 1 303 ? 21.776 -14.252 7.576 1.00 35.56 303 SER A O 1
ATOM 2405 N N . ARG A 1 304 ? 21.491 -16.448 7.215 1.00 38.44 304 ARG A N 1
ATOM 2406 C CA . ARG A 1 304 ? 22.844 -16.890 7.550 1.00 38.44 304 ARG A CA 1
ATOM 2407 C C . ARG A 1 304 ? 23.784 -16.538 6.398 1.00 38.44 304 ARG A C 1
ATOM 2409 O O . ARG A 1 304 ? 24.098 -17.374 5.561 1.00 38.44 304 ARG A O 1
ATOM 2416 N N . SER A 1 305 ? 24.309 -15.324 6.414 1.00 38.00 305 SER A N 1
ATOM 2417 C CA . SER A 1 305 ? 25.542 -14.977 5.705 1.00 38.00 305 SER A CA 1
ATOM 2418 C C . SER A 1 305 ? 26.517 -14.344 6.690 1.00 38.00 305 SER A C 1
ATOM 2420 O O . SER A 1 305 ? 26.816 -13.156 6.648 1.00 38.00 305 SER A O 1
ATOM 2422 N N . ALA A 1 306 ? 26.983 -15.171 7.624 1.00 39.75 306 ALA A N 1
ATOM 2423 C CA . ALA A 1 306 ? 28.153 -14.903 8.444 1.00 39.75 306 ALA A CA 1
ATOM 2424 C C . ALA A 1 306 ? 28.795 -16.240 8.829 1.00 39.75 306 ALA A C 1
ATOM 2426 O O . ALA A 1 306 ? 28.432 -16.841 9.840 1.00 39.75 306 ALA A O 1
ATOM 2427 N N . ARG A 1 307 ? 29.730 -16.713 7.999 1.00 37.66 307 ARG A N 1
ATOM 2428 C CA . ARG A 1 307 ? 30.894 -17.521 8.398 1.00 37.66 307 ARG A CA 1
ATOM 2429 C C . ARG A 1 307 ? 31.855 -17.650 7.210 1.00 37.66 307 ARG A C 1
ATOM 2431 O O . ARG A 1 307 ? 31.488 -18.213 6.189 1.00 37.66 307 ARG A O 1
ATOM 2438 N N . ARG A 1 308 ? 33.047 -17.073 7.416 1.00 37.09 308 ARG A N 1
ATOM 2439 C CA . ARG A 1 308 ? 34.386 -17.413 6.885 1.00 37.09 308 ARG A CA 1
ATOM 2440 C C . ARG A 1 308 ? 34.417 -18.641 5.964 1.00 37.09 308 ARG A C 1
ATOM 2442 O O . ARG A 1 308 ? 33.944 -19.683 6.409 1.00 37.09 308 ARG A O 1
ATOM 2449 N N . TRP A 1 309 ? 35.025 -18.549 4.780 1.00 39.56 309 TRP A N 1
ATOM 2450 C CA . TRP A 1 309 ? 36.476 -18.602 4.517 1.00 39.56 309 TRP A CA 1
ATOM 2451 C C . TRP A 1 309 ? 36.806 -17.649 3.369 1.00 39.56 309 TRP A C 1
ATOM 2453 O O . TRP A 1 309 ? 35.926 -17.494 2.495 1.00 39.56 309 TRP A O 1
#

Sequence (309 aa):
MLQTQLPAAPIHAGPPSQTVETGLPPAKPTAPDSSHRFYRSIDSVSRADSPSPEELVPTNEDESQASIEDTRRGALHTLALCQSVITTLELTRLRKSRTGIFYWLAFWERLYPRAFARSLGSKVTAALTKVDILFRTVANELHQLTQRMEYAVAHAPTETDILLMLEQMEDEVGVRRRRRRKKAQAILNKMRVHIEGIPVKVSDELFDDMKRGVFALDVFCDYHPGDPVAEEHECMWPEYFVQQSGVGMVAVSPYLYRQWQQGAASAASGSYMPLTSYTGNNAEVEYLEEGYYGADNWRPDDSRSARRW